Protein AF-A0A6P0M903-F1 (afdb_monomer_lite)

Sequence (248 aa):
FANTLTTQIIELDLADRLTKQTVDQANLFYLTYNDGLAANIHNVYPCFGNGVVTSMKVLWDTLAGWSFSGPMMFNSLYLDPAARGRIRQGSGLFFLLAQRMQQLFVDWSAQSLRRVYFEYLDYLNFPFFKQVRLRNLKNKTEQELIDDHLASLELLEELAQAIFLLAVADTMPEQLAQFSSTEWLNAYGISLNATKWEQDGLFQPKSPPRDLRRVMEPMGQVFQVPEPIFNLGKNPPLKNETAAQTYV

Secondary structure (DSSP, 8-state):
-HHHHHHHHHHHHHTT---HHHHHHHHHHHHHHHHHHHHHHHTTGGGGG-HHHHHHHHHHHHHHIIIIIHHHHHTT-TT-HHHHHHHHTTTTHHHHHHHHHHHHHHHHHHH--S--B-S---GGGSHHHHHHHHHHSS---HHHHHHHHHHHHHHHHHHHHHHHHHHHHHH-GGGGGG--TTPPP-GGG--S-GGGTTTTTTTS-SS----THHHHHHHHTT-B-SS-SS-TT-PPP-----------

pLDDT: mean 87.15, std 15.19, range [32.34, 98.0]

Structure (mmCIF, N/CA/C/O backbone):
data_AF-A0A6P0M903-F1
#
_entry.id   AF-A0A6P0M903-F1
#
loop_
_atom_site.group_PDB
_atom_site.id
_atom_site.type_symbol
_atom_site.label_atom_id
_atom_site.label_alt_id
_atom_site.label_comp_id
_atom_site.label_asym_id
_atom_site.label_entity_id
_atom_site.label_seq_id
_atom_site.pdbx_PDB_ins_code
_atom_site.Cartn_x
_atom_site.Cartn_y
_atom_site.Cartn_z
_atom_site.occupancy
_atom_site.B_iso_or_equiv
_atom_site.auth_seq_id
_atom_site.auth_comp_id
_atom_site.auth_asym_id
_atom_site.auth_atom_id
_atom_site.pdbx_PDB_model_num
ATOM 1 N N . PHE A 1 1 ? -6.989 -6.581 16.201 1.00 73.75 1 PHE A N 1
ATOM 2 C CA . PHE A 1 1 ? -8.441 -6.314 16.094 1.00 73.75 1 PHE A CA 1
ATOM 3 C C . PHE A 1 1 ? -9.251 -7.196 17.029 1.00 73.75 1 PHE A C 1
ATOM 5 O O . PHE A 1 1 ? -9.806 -6.648 17.967 1.00 73.75 1 PHE A O 1
ATOM 12 N N . ALA A 1 2 ? -9.279 -8.523 16.825 1.00 84.06 2 ALA A N 1
ATOM 13 C CA . ALA A 1 2 ? -10.087 -9.451 17.628 1.00 84.06 2 ALA A CA 1
ATOM 14 C C . ALA A 1 2 ? -9.878 -9.267 19.139 1.00 84.06 2 ALA A C 1
ATOM 16 O O . ALA A 1 2 ? -10.815 -8.917 19.840 1.00 84.06 2 ALA A O 1
ATOM 17 N N . ASN A 1 3 ? -8.630 -9.382 19.608 1.00 86.94 3 ASN A N 1
ATOM 18 C CA . ASN A 1 3 ? -8.317 -9.282 21.036 1.00 86.94 3 ASN A CA 1
ATOM 19 C C . ASN A 1 3 ? -8.784 -7.954 21.645 1.00 86.94 3 ASN A C 1
ATOM 21 O O . ASN A 1 3 ? -9.444 -7.973 22.671 1.00 86.94 3 ASN A O 1
ATOM 25 N N . THR A 1 4 ? -8.508 -6.821 20.990 1.00 84.06 4 THR A N 1
ATOM 26 C CA . THR A 1 4 ? -8.931 -5.489 21.459 1.00 84.06 4 THR A CA 1
ATOM 27 C C . THR A 1 4 ? -10.451 -5.352 21.534 1.00 84.06 4 THR A C 1
ATOM 29 O O . THR A 1 4 ? -10.964 -4.810 22.505 1.00 84.06 4 THR A O 1
ATOM 32 N N . LEU A 1 5 ? -11.182 -5.838 20.525 1.00 86.31 5 LEU A N 1
ATOM 33 C CA . LEU A 1 5 ? -12.647 -5.819 20.542 1.00 86.31 5 LEU A CA 1
ATOM 34 C C . LEU A 1 5 ? -13.187 -6.685 21.682 1.00 8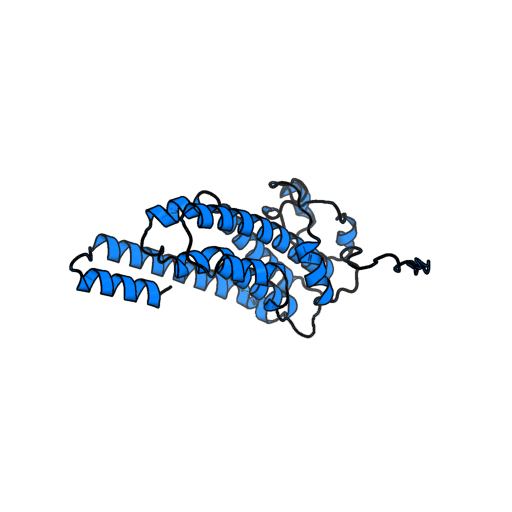6.31 5 LEU A C 1
ATOM 36 O O . LEU A 1 5 ? -14.042 -6.236 22.437 1.00 86.31 5 LEU A O 1
ATOM 40 N N . THR A 1 6 ? -12.658 -7.901 21.832 1.00 89.25 6 THR A N 1
ATOM 41 C CA . THR A 1 6 ? -13.070 -8.835 22.882 1.00 89.25 6 THR A CA 1
ATOM 42 C C . THR A 1 6 ? -12.814 -8.264 24.273 1.00 89.25 6 THR A C 1
ATOM 44 O O . THR A 1 6 ? -13.715 -8.294 25.105 1.00 89.25 6 THR A O 1
ATOM 47 N N . THR A 1 7 ? -11.626 -7.707 24.534 1.00 90.69 7 THR A N 1
ATOM 48 C CA . THR A 1 7 ? -11.310 -7.129 25.848 1.00 90.69 7 THR A CA 1
ATOM 49 C C . THR A 1 7 ? -12.213 -5.945 26.169 1.00 90.69 7 THR A C 1
ATOM 51 O O . THR A 1 7 ? -12.740 -5.887 27.271 1.00 90.69 7 THR A O 1
ATOM 54 N N . GLN A 1 8 ? -12.478 -5.057 25.205 1.00 88.38 8 GLN A N 1
ATOM 55 C CA . GLN A 1 8 ? -13.374 -3.919 25.434 1.00 88.38 8 GLN A CA 1
ATOM 56 C C . GLN A 1 8 ? -14.838 -4.346 25.655 1.00 88.38 8 GLN A C 1
ATOM 58 O O . GLN A 1 8 ? -15.546 -3.726 26.444 1.00 88.38 8 GLN A O 1
ATOM 63 N N . ILE A 1 9 ? -15.308 -5.413 24.997 1.00 91.81 9 ILE A N 1
ATOM 64 C CA . ILE A 1 9 ? -16.644 -5.978 25.263 1.00 91.81 9 ILE A CA 1
ATOM 65 C C . ILE A 1 9 ? -16.718 -6.537 26.688 1.00 91.81 9 ILE A C 1
ATOM 67 O O . ILE A 1 9 ? -17.691 -6.264 27.385 1.00 91.81 9 ILE A O 1
ATOM 71 N N . ILE A 1 10 ? -15.691 -7.270 27.130 1.00 93.81 10 ILE A N 1
ATOM 72 C CA . ILE A 1 10 ? -15.607 -7.794 28.502 1.00 93.81 10 ILE A CA 1
ATOM 73 C C . ILE A 1 10 ? -15.595 -6.645 29.520 1.00 93.81 10 ILE A C 1
ATOM 75 O O . ILE A 1 10 ? -16.303 -6.706 30.517 1.00 93.81 10 ILE A O 1
ATOM 79 N N . GLU A 1 11 ? -14.837 -5.576 29.268 1.00 93.25 11 GLU A N 1
ATOM 80 C CA . GLU A 1 11 ? -14.800 -4.393 30.141 1.00 93.25 11 GLU A CA 1
ATOM 81 C C . GLU A 1 11 ? -16.172 -3.718 30.272 1.00 93.25 11 GLU A C 1
ATOM 83 O O . GLU A 1 11 ? -16.554 -3.305 31.366 1.00 93.25 11 GLU A O 1
ATOM 88 N N . LEU A 1 12 ? -16.928 -3.616 29.174 1.00 93.44 12 LEU A N 1
ATOM 89 C CA . LEU A 1 12 ? -18.287 -3.074 29.201 1.00 93.44 12 LEU A CA 1
ATOM 90 C C . LEU A 1 12 ? -19.256 -3.978 29.965 1.00 93.44 12 LEU A C 1
ATOM 92 O O . LEU A 1 12 ? -20.129 -3.458 30.654 1.00 93.44 12 LEU A O 1
ATOM 96 N N . ASP A 1 13 ? -19.112 -5.297 29.838 1.00 96.69 13 ASP A N 1
ATOM 97 C CA . ASP A 1 13 ? -19.938 -6.278 30.548 1.00 96.69 13 ASP A CA 1
ATOM 98 C C . ASP A 1 13 ? -19.698 -6.207 32.058 1.00 96.69 13 ASP A C 1
ATOM 100 O O . ASP A 1 13 ? -20.630 -6.008 32.827 1.00 96.69 13 ASP A O 1
ATOM 104 N N . LEU A 1 14 ? -18.427 -6.224 32.476 1.00 97.69 14 LEU A N 1
ATOM 105 C CA . LEU A 1 14 ? -18.026 -6.095 33.882 1.00 97.69 14 LEU A CA 1
ATOM 106 C C . LEU A 1 14 ? -18.451 -4.765 34.521 1.00 97.69 14 LEU A C 1
ATOM 108 O O . LEU A 1 14 ? -18.528 -4.670 35.743 1.00 97.69 14 LEU A O 1
ATOM 112 N N . ALA A 1 15 ? -18.685 -3.734 33.708 1.00 97.19 15 ALA A N 1
ATOM 113 C CA . ALA A 1 15 ? -19.160 -2.429 34.150 1.00 97.19 15 ALA A CA 1
ATOM 114 C C . ALA A 1 15 ? -20.689 -2.263 34.041 1.00 97.19 15 ALA A C 1
ATOM 116 O O . ALA A 1 15 ? -21.164 -1.139 34.204 1.00 97.19 15 ALA A O 1
ATOM 117 N N . ASP A 1 16 ? -21.441 -3.320 33.707 1.00 96.38 16 ASP A N 1
ATOM 118 C CA . ASP A 1 16 ? -22.892 -3.295 33.456 1.00 96.38 16 ASP A CA 1
ATOM 119 C C . ASP A 1 16 ? -23.314 -2.269 32.378 1.00 96.38 16 ASP A C 1
ATOM 121 O O . ASP A 1 16 ? -24.398 -1.681 32.408 1.00 96.38 16 ASP A O 1
ATOM 125 N N . ARG A 1 17 ? -22.435 -2.019 31.400 1.00 95.44 17 ARG A N 1
ATOM 126 C CA . ARG A 1 17 ? -22.618 -1.045 30.305 1.00 95.44 17 ARG A CA 1
ATOM 127 C C . ARG A 1 17 ? -22.738 -1.689 28.927 1.00 95.44 17 ARG A C 1
ATOM 129 O O . ARG A 1 17 ? -22.923 -0.972 27.939 1.00 95.44 17 ARG A O 1
ATOM 136 N N . LEU A 1 18 ? -22.604 -3.010 28.827 1.00 95.56 18 LEU A N 1
ATOM 137 C CA . LEU A 1 18 ? -22.711 -3.716 27.557 1.00 95.56 18 LEU A CA 1
ATOM 138 C C . LEU A 1 18 ? -24.157 -3.710 27.053 1.00 95.56 18 LEU A C 1
ATOM 140 O O . LEU A 1 18 ? -25.096 -4.045 27.770 1.00 95.56 18 LEU A O 1
ATOM 144 N N . THR A 1 19 ? -24.338 -3.360 25.781 1.00 94.81 19 THR A N 1
ATOM 145 C CA . THR A 1 19 ? -25.653 -3.373 25.132 1.00 94.81 19 THR A CA 1
ATOM 146 C C . THR A 1 19 ? -25.655 -4.319 23.939 1.00 94.81 19 THR A C 1
ATOM 148 O O . THR A 1 19 ? -24.628 -4.513 23.282 1.00 94.81 19 THR A O 1
ATOM 151 N N . LYS A 1 20 ? -26.834 -4.852 23.589 1.00 95.19 20 LYS A N 1
ATOM 152 C CA . LYS A 1 20 ? -27.002 -5.656 22.369 1.00 95.19 20 LYS A CA 1
ATOM 153 C C . LYS A 1 20 ? -26.545 -4.893 21.120 1.00 95.19 20 LYS A C 1
ATOM 155 O O . LYS A 1 20 ? -25.884 -5.467 20.264 1.00 95.19 20 LYS A O 1
ATOM 160 N N . GLN A 1 21 ? -26.844 -3.595 21.042 1.00 92.12 21 GLN A N 1
ATOM 161 C CA . GLN A 1 21 ? -26.428 -2.750 19.922 1.00 92.12 21 GLN A CA 1
ATOM 162 C C . GLN A 1 21 ? -24.899 -2.696 19.785 1.00 92.12 21 GLN A C 1
ATOM 164 O O . GLN A 1 21 ? -24.387 -2.814 18.674 1.00 92.12 21 GLN A O 1
ATOM 169 N N . THR A 1 22 ? -24.171 -2.558 20.898 1.00 89.81 22 THR A N 1
ATOM 170 C CA . THR A 1 22 ? -22.701 -2.578 20.904 1.00 89.81 22 THR A CA 1
ATOM 171 C C . THR A 1 22 ? -22.164 -3.909 20.376 1.00 89.81 22 THR A C 1
ATOM 173 O O . THR A 1 22 ? -21.264 -3.912 19.536 1.00 89.81 22 THR A O 1
ATOM 176 N N . VAL A 1 23 ? -22.741 -5.034 20.815 1.00 92.19 23 VAL A N 1
ATOM 177 C CA . VAL A 1 23 ? -22.354 -6.378 20.353 1.00 92.19 23 VAL A CA 1
ATOM 178 C C . VAL A 1 23 ? -22.630 -6.552 18.859 1.00 92.19 23 VAL A C 1
ATOM 180 O O . VAL A 1 23 ? -21.741 -6.974 18.121 1.00 92.19 23 VAL A O 1
ATOM 183 N N . ASP A 1 24 ? -23.823 -6.178 18.391 1.00 92.38 24 ASP A N 1
ATOM 184 C CA . ASP A 1 24 ? -24.207 -6.291 16.981 1.00 92.38 24 ASP A CA 1
ATOM 185 C C . ASP A 1 24 ? -23.266 -5.464 16.080 1.00 92.38 24 ASP A C 1
ATOM 187 O O . ASP A 1 24 ? -22.814 -5.937 15.035 1.00 92.38 24 ASP A O 1
ATOM 191 N N . GLN A 1 25 ? -22.915 -4.242 16.501 1.00 87.69 25 GLN A N 1
ATOM 192 C CA . GLN A 1 25 ? -21.980 -3.373 15.779 1.00 87.69 25 GLN A CA 1
ATOM 193 C C . GLN A 1 25 ? -20.553 -3.927 15.763 1.00 87.69 25 GLN A C 1
ATOM 195 O O . GLN A 1 25 ? -19.889 -3.876 14.724 1.00 87.69 25 GLN A O 1
ATOM 200 N N . ALA A 1 26 ? -20.075 -4.453 16.893 1.00 87.88 26 ALA A N 1
ATOM 201 C CA . ALA A 1 26 ? -18.758 -5.072 16.978 1.00 87.88 26 ALA A CA 1
ATOM 202 C C . ALA A 1 26 ? -18.673 -6.320 16.087 1.00 87.88 26 ALA A C 1
ATOM 204 O O . ALA A 1 26 ? -17.692 -6.481 15.360 1.00 87.88 26 ALA A O 1
ATOM 205 N N . ASN A 1 27 ? -19.719 -7.153 16.082 1.00 91.56 27 ASN A N 1
ATOM 206 C CA . ASN A 1 27 ? -19.806 -8.343 15.242 1.00 91.56 27 ASN A CA 1
ATOM 207 C C . ASN A 1 27 ? -19.804 -7.983 13.749 1.00 91.56 27 ASN A C 1
ATOM 209 O O . ASN A 1 27 ? -18.992 -8.508 12.990 1.00 91.56 27 ASN A O 1
ATOM 213 N N . LEU A 1 28 ? -20.650 -7.032 13.333 1.00 90.00 28 LEU A N 1
ATOM 214 C CA . LEU A 1 28 ? -20.682 -6.555 11.947 1.00 90.00 28 LEU A CA 1
ATOM 215 C C . LEU A 1 28 ? -19.319 -6.010 11.510 1.00 90.00 28 LEU A C 1
ATOM 217 O O . LEU A 1 28 ? -18.839 -6.338 10.424 1.00 90.00 28 LEU A O 1
ATOM 221 N N . PHE A 1 29 ? -18.687 -5.191 12.354 1.00 86.12 29 PHE A N 1
ATOM 222 C CA . PHE A 1 29 ? -17.362 -4.653 12.070 1.00 86.12 29 PHE A CA 1
ATOM 223 C C . PHE A 1 29 ? -16.319 -5.763 11.920 1.00 86.12 29 PHE A C 1
ATOM 225 O O . PHE A 1 29 ? -15.565 -5.753 10.949 1.00 86.12 29 PHE A O 1
ATOM 232 N N . TYR A 1 30 ? -16.288 -6.716 12.853 1.00 88.44 30 TYR A N 1
ATOM 233 C CA . TYR A 1 30 ? -15.327 -7.812 12.840 1.00 88.44 30 TYR A CA 1
ATOM 234 C C . TYR A 1 30 ? -15.469 -8.682 11.590 1.00 88.44 30 TYR A C 1
ATOM 236 O O . TYR A 1 30 ? -14.475 -8.902 10.902 1.00 88.44 30 TYR A O 1
ATOM 244 N N . LEU A 1 31 ? -16.690 -9.114 11.260 1.00 91.94 31 LEU A N 1
ATOM 245 C CA . LEU A 1 31 ? -16.956 -9.943 10.082 1.00 91.94 31 LEU A CA 1
ATOM 246 C C . LEU A 1 31 ? -16.613 -9.200 8.787 1.00 91.94 31 LEU A C 1
ATOM 248 O O . LEU A 1 31 ? -15.857 -9.714 7.972 1.00 91.94 31 LEU A O 1
ATOM 252 N N . THR A 1 32 ? -17.060 -7.948 8.648 1.00 89.06 32 THR A N 1
ATOM 253 C CA . THR A 1 32 ? -16.755 -7.126 7.461 1.00 89.06 32 THR A CA 1
ATOM 254 C C . THR A 1 32 ? -15.248 -6.945 7.278 1.00 89.06 32 THR A C 1
ATOM 256 O O . THR A 1 32 ? -14.730 -7.039 6.165 1.00 89.06 32 THR A O 1
ATOM 259 N N . TYR A 1 33 ? -14.526 -6.679 8.370 1.00 85.44 33 TYR A N 1
ATOM 260 C CA . TYR A 1 33 ? -13.078 -6.506 8.324 1.00 85.44 33 TYR A CA 1
ATOM 261 C C . TYR A 1 33 ? -12.362 -7.821 7.998 1.00 85.44 33 TYR A C 1
ATOM 263 O O . TYR A 1 33 ? -11.437 -7.826 7.189 1.00 85.44 33 TYR A O 1
ATOM 271 N N . ASN A 1 34 ? -12.795 -8.930 8.604 1.00 90.12 34 ASN A N 1
ATOM 272 C CA . ASN A 1 34 ? -12.258 -10.261 8.347 1.00 90.12 34 ASN A CA 1
ATOM 273 C C . ASN A 1 34 ? -12.434 -10.664 6.879 1.00 90.12 34 ASN A C 1
ATOM 275 O O . ASN A 1 34 ? -11.462 -11.063 6.245 1.00 90.12 34 ASN A O 1
ATOM 279 N N . ASP A 1 35 ? -13.635 -10.503 6.329 1.00 91.81 35 ASP A N 1
ATOM 280 C CA . ASP A 1 35 ? -13.937 -10.870 4.945 1.00 91.81 35 ASP A CA 1
ATOM 281 C C . ASP A 1 35 ? -13.135 -10.011 3.962 1.00 91.81 35 ASP A C 1
ATOM 283 O O . ASP A 1 35 ? -12.547 -10.528 3.010 1.00 91.81 35 ASP A O 1
ATOM 287 N N . GLY A 1 36 ? -13.029 -8.705 4.234 1.00 87.38 36 GLY A N 1
ATOM 288 C CA . GLY A 1 36 ? -12.191 -7.797 3.455 1.00 87.38 36 GLY A CA 1
ATOM 289 C C . GLY A 1 36 ? -10.710 -8.180 3.498 1.00 87.38 36 GLY A C 1
ATOM 290 O O . GLY A 1 36 ? -10.050 -8.203 2.459 1.00 87.38 36 GLY A O 1
ATOM 291 N N . LEU A 1 37 ? -10.183 -8.523 4.677 1.00 85.88 37 LEU A N 1
ATOM 292 C CA . LEU A 1 37 ? -8.795 -8.956 4.838 1.00 85.88 37 LEU A CA 1
ATOM 293 C C . LEU A 1 37 ? -8.535 -10.304 4.149 1.00 85.88 37 LEU A C 1
ATOM 295 O O . LEU A 1 37 ? -7.522 -10.449 3.469 1.00 85.88 37 LEU A O 1
ATOM 299 N N . ALA A 1 38 ? -9.447 -11.266 4.284 1.00 91.19 38 ALA A N 1
ATOM 300 C CA . ALA A 1 38 ? -9.349 -12.567 3.633 1.00 91.19 38 ALA A CA 1
ATOM 301 C C . ALA A 1 38 ? -9.344 -12.423 2.107 1.00 91.19 38 ALA A C 1
ATOM 303 O O . ALA A 1 38 ? -8.450 -12.948 1.446 1.00 91.19 38 ALA A O 1
ATOM 304 N N . ALA A 1 39 ? -10.271 -11.639 1.547 1.00 88.56 39 ALA A N 1
ATOM 305 C CA . ALA A 1 39 ? -10.289 -11.333 0.119 1.00 88.56 39 ALA A CA 1
ATOM 306 C C . ALA A 1 39 ? -8.987 -10.646 -0.327 1.00 88.56 39 ALA A C 1
ATOM 308 O O . ALA A 1 39 ? -8.395 -11.035 -1.332 1.00 88.56 39 ALA A O 1
ATOM 309 N N . ASN A 1 40 ? -8.497 -9.675 0.452 1.00 86.81 40 ASN A N 1
ATOM 310 C CA . ASN A 1 40 ? -7.242 -8.978 0.174 1.00 86.81 40 ASN A CA 1
ATOM 311 C C . ASN A 1 40 ? -6.031 -9.920 0.135 1.00 86.81 40 ASN A C 1
ATOM 313 O O . ASN A 1 40 ? -5.133 -9.723 -0.676 1.00 86.81 40 ASN A O 1
ATOM 317 N N . ILE A 1 41 ? -5.991 -10.926 1.010 1.00 87.38 41 ILE A N 1
ATOM 318 C CA . ILE A 1 41 ? -4.921 -11.928 1.059 1.00 87.38 41 ILE A CA 1
ATOM 319 C C . ILE A 1 41 ? -5.054 -12.918 -0.104 1.00 87.38 41 ILE A C 1
ATOM 321 O O . ILE A 1 41 ? -4.075 -13.167 -0.804 1.00 87.38 41 ILE A O 1
ATOM 325 N N . HIS A 1 42 ? -6.250 -13.460 -0.339 1.00 91.00 42 HIS A N 1
ATOM 326 C CA . HIS A 1 42 ? -6.477 -14.468 -1.376 1.00 91.00 42 HIS A CA 1
ATOM 327 C C . HIS A 1 42 ? -6.240 -13.924 -2.788 1.00 91.00 42 HIS A C 1
ATOM 329 O O . HIS A 1 42 ? -5.639 -14.610 -3.614 1.00 91.00 42 HIS A O 1
ATOM 335 N N . ASN A 1 43 ? -6.647 -12.679 -3.058 1.00 88.19 43 ASN A N 1
ATOM 336 C CA . ASN A 1 43 ? -6.518 -12.069 -4.384 1.00 88.19 43 ASN A CA 1
ATOM 337 C C . ASN A 1 43 ? -5.064 -11.923 -4.852 1.00 88.19 43 ASN A C 1
ATOM 339 O O . ASN A 1 43 ? -4.820 -11.795 -6.047 1.00 88.19 43 ASN A O 1
ATOM 343 N N . VAL A 1 44 ? -4.096 -11.968 -3.934 1.00 87.50 44 VAL A N 1
ATOM 344 C CA . VAL A 1 44 ? -2.673 -11.778 -4.249 1.00 87.50 44 VAL A CA 1
ATOM 345 C C . VAL A 1 44 ? -1.818 -13.016 -4.055 1.00 87.50 44 VAL A C 1
ATOM 347 O O . VAL A 1 44 ? -0.599 -12.933 -4.163 1.00 87.50 44 VAL A O 1
ATOM 350 N N . TYR A 1 45 ? -2.423 -14.178 -3.813 1.00 91.19 45 TYR A N 1
ATOM 351 C CA . TYR A 1 45 ? -1.691 -15.443 -3.884 1.00 91.19 45 TYR A CA 1
ATOM 352 C C . TYR A 1 45 ? -0.907 -15.623 -5.194 1.00 91.19 45 TYR A C 1
ATOM 354 O O . TYR A 1 45 ? 0.221 -16.114 -5.116 1.00 91.19 45 TYR A O 1
ATOM 362 N N . PRO A 1 46 ? -1.388 -15.153 -6.368 1.00 91.56 46 PRO A N 1
ATOM 363 C CA . PRO A 1 46 ? -0.580 -15.167 -7.588 1.00 91.56 46 PRO A CA 1
ATOM 364 C C . PRO A 1 46 ? 0.752 -14.407 -7.475 1.00 91.56 46 PRO A C 1
ATOM 366 O O . PRO A 1 46 ? 1.705 -14.750 -8.172 1.00 91.56 46 PRO A O 1
ATOM 369 N N . CYS A 1 47 ? 0.851 -13.412 -6.585 1.00 93.88 47 CYS A N 1
ATOM 370 C CA . CYS A 1 47 ? 2.058 -12.611 -6.395 1.00 93.88 47 CYS A CA 1
ATOM 371 C C . CYS A 1 47 ? 3.193 -13.382 -5.712 1.00 93.88 47 CYS A C 1
ATOM 373 O O . CYS A 1 47 ? 4.355 -13.047 -5.926 1.00 93.88 47 CYS A O 1
ATOM 375 N N . PHE A 1 48 ? 2.891 -14.427 -4.928 1.00 91.38 48 PHE A N 1
ATOM 376 C CA . PHE A 1 48 ? 3.877 -15.118 -4.078 1.00 91.38 48 PHE A CA 1
ATOM 377 C C . PHE A 1 48 ? 4.988 -15.834 -4.862 1.00 91.38 48 PHE A C 1
ATOM 379 O O . PHE A 1 48 ? 6.055 -16.099 -4.314 1.00 91.38 48 PHE A O 1
ATOM 386 N N . GLY A 1 49 ? 4.787 -16.089 -6.160 1.00 92.50 49 GLY A N 1
ATOM 387 C CA . GLY A 1 49 ? 5.829 -16.598 -7.062 1.00 92.50 49 GLY A CA 1
ATOM 388 C C . GLY A 1 49 ? 6.833 -15.538 -7.548 1.00 92.50 49 GLY A C 1
ATOM 389 O O . GLY A 1 49 ? 7.781 -15.864 -8.276 1.00 92.50 49 GLY A O 1
ATOM 390 N N . ASN A 1 50 ? 6.634 -14.270 -7.185 1.00 96.31 50 ASN A N 1
ATOM 391 C CA . ASN A 1 50 ? 7.482 -13.144 -7.550 1.00 96.31 50 ASN A CA 1
ATOM 392 C C . ASN A 1 50 ? 7.926 -12.381 -6.290 1.00 96.31 50 ASN A C 1
ATOM 394 O O . ASN A 1 50 ? 7.135 -11.688 -5.646 1.00 96.31 50 ASN A O 1
ATOM 398 N N . GLY A 1 51 ? 9.212 -12.510 -5.946 1.00 95.06 51 GLY A N 1
ATOM 399 C CA . GLY A 1 51 ? 9.784 -11.931 -4.730 1.00 95.06 51 GLY A CA 1
ATOM 400 C C . GLY A 1 51 ? 9.688 -10.406 -4.676 1.00 95.06 51 GLY A C 1
ATOM 401 O O . GLY A 1 51 ? 9.362 -9.863 -3.626 1.00 95.06 51 GLY A O 1
ATOM 402 N N . VAL A 1 52 ? 9.900 -9.710 -5.800 1.00 96.25 52 VAL A N 1
ATOM 403 C CA . VAL A 1 52 ? 9.793 -8.240 -5.866 1.00 96.25 52 VAL A CA 1
ATOM 404 C C . VAL A 1 52 ? 8.366 -7.792 -5.611 1.00 96.25 52 VAL A C 1
ATOM 406 O O . VAL A 1 52 ? 8.136 -6.967 -4.729 1.00 96.25 52 VAL A O 1
ATOM 409 N N . VAL A 1 53 ? 7.406 -8.369 -6.334 1.00 97.31 53 VAL A N 1
ATOM 410 C CA . VAL A 1 53 ? 5.991 -7.996 -6.208 1.00 97.31 53 VAL A CA 1
ATOM 411 C C . VAL A 1 53 ? 5.477 -8.308 -4.805 1.00 97.31 53 VAL A C 1
ATOM 413 O O . VAL A 1 53 ? 4.819 -7.473 -4.185 1.00 97.31 53 VAL A O 1
ATOM 416 N N . THR A 1 54 ? 5.823 -9.479 -4.265 1.00 95.75 54 THR A N 1
ATOM 417 C CA . THR A 1 54 ? 5.450 -9.870 -2.899 1.00 95.75 54 THR A CA 1
ATOM 418 C C . THR A 1 54 ? 6.022 -8.903 -1.870 1.00 95.75 54 THR A C 1
ATOM 420 O O . THR A 1 54 ? 5.283 -8.409 -1.021 1.00 95.75 54 THR A O 1
ATOM 423 N N . SER A 1 55 ? 7.311 -8.576 -1.960 1.00 95.25 55 SER A N 1
ATOM 424 C CA . SER A 1 55 ? 7.951 -7.639 -1.036 1.00 95.25 55 SER A CA 1
ATOM 425 C C . SER A 1 55 ? 7.392 -6.222 -1.151 1.00 95.25 55 SER A C 1
ATOM 427 O O . SER A 1 55 ? 7.174 -5.571 -0.130 1.00 95.25 55 SER A O 1
ATOM 429 N N . MET A 1 56 ? 7.088 -5.753 -2.364 1.00 96.00 56 MET A N 1
ATOM 430 C CA . MET A 1 56 ? 6.418 -4.466 -2.585 1.00 96.00 56 MET A CA 1
ATOM 431 C C . MET A 1 56 ? 5.023 -4.429 -1.976 1.00 96.00 56 MET A C 1
ATOM 433 O O . MET A 1 56 ? 4.638 -3.438 -1.356 1.00 96.00 56 MET A O 1
ATOM 437 N N . LYS A 1 57 ? 4.273 -5.524 -2.091 1.00 95.38 57 LYS A N 1
ATOM 438 C CA . LYS A 1 57 ? 2.970 -5.631 -1.449 1.00 95.38 57 LYS A CA 1
ATOM 439 C C . LYS A 1 57 ? 3.081 -5.619 0.074 1.00 95.38 57 LYS A C 1
ATOM 4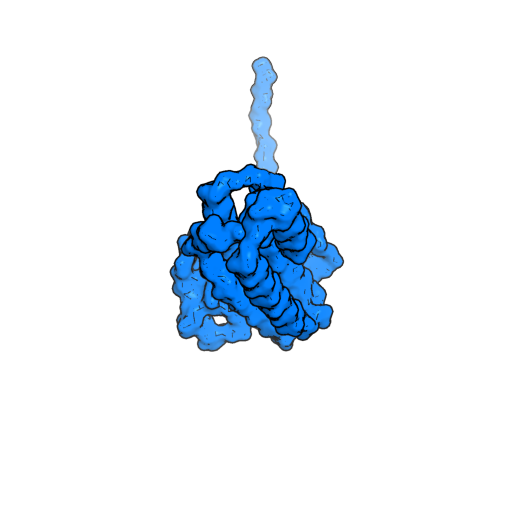41 O O . LYS A 1 57 ? 2.326 -4.907 0.729 1.00 95.38 57 LYS A O 1
ATOM 446 N N . VAL A 1 58 ? 4.028 -6.368 0.641 1.00 94.00 58 VAL A N 1
ATOM 447 C CA . VAL A 1 58 ? 4.287 -6.361 2.090 1.00 94.00 58 VAL A CA 1
ATOM 448 C C . VAL A 1 58 ? 4.646 -4.953 2.560 1.00 94.00 58 VAL A C 1
ATOM 450 O O . VAL A 1 58 ? 4.113 -4.501 3.573 1.00 94.00 58 VAL A O 1
ATOM 453 N N . LEU A 1 59 ? 5.489 -4.237 1.812 1.00 95.44 59 LEU A N 1
ATOM 454 C CA . LEU A 1 59 ? 5.830 -2.845 2.086 1.00 95.44 59 LEU A CA 1
ATOM 455 C C . LEU A 1 59 ? 4.578 -1.955 2.121 1.00 95.44 59 LEU A C 1
ATOM 457 O O . LEU A 1 59 ? 4.352 -1.248 3.105 1.00 95.44 59 LEU A O 1
ATOM 461 N N . TRP A 1 60 ? 3.758 -2.022 1.069 1.00 96.62 60 TRP A N 1
ATOM 462 C CA . TRP A 1 60 ? 2.512 -1.269 0.935 1.00 96.62 60 TRP A CA 1
ATOM 463 C C . TRP A 1 60 ? 1.538 -1.542 2.088 1.00 96.62 60 TRP A C 1
ATOM 465 O O . TRP A 1 60 ? 1.122 -0.615 2.786 1.00 96.62 60 TRP A O 1
ATOM 475 N N . ASP A 1 61 ? 1.210 -2.814 2.325 1.00 94.88 61 ASP A N 1
ATOM 476 C CA . ASP A 1 61 ? 0.241 -3.219 3.346 1.00 94.88 61 ASP A CA 1
ATOM 477 C C . ASP A 1 61 ? 0.725 -2.862 4.750 1.00 94.88 61 ASP A C 1
ATOM 479 O O . ASP A 1 61 ? -0.061 -2.431 5.596 1.00 94.88 61 ASP A O 1
ATOM 483 N N . THR A 1 62 ? 2.026 -3.010 5.009 1.00 95.06 62 THR A N 1
ATOM 484 C CA . THR A 1 62 ? 2.598 -2.685 6.316 1.00 95.06 62 THR A CA 1
ATOM 485 C C . THR A 1 62 ? 2.559 -1.174 6.550 1.00 95.06 62 THR A C 1
ATOM 487 O O . THR A 1 62 ? 2.210 -0.745 7.653 1.00 95.06 62 THR A O 1
ATOM 490 N N . LEU A 1 63 ? 2.846 -0.351 5.530 1.00 95.94 63 LEU A N 1
ATOM 491 C CA . LEU A 1 63 ? 2.745 1.106 5.651 1.00 95.94 63 LEU A CA 1
ATOM 492 C C . LEU A 1 63 ? 1.293 1.524 5.892 1.00 95.94 63 LEU A C 1
ATOM 494 O O . LEU A 1 63 ? 1.021 2.249 6.844 1.00 95.94 63 LEU A O 1
ATOM 498 N N . ALA A 1 64 ? 0.351 0.998 5.103 1.00 94.88 64 ALA A N 1
ATOM 499 C CA . ALA A 1 64 ? -1.079 1.240 5.281 1.00 94.88 64 ALA A CA 1
ATOM 500 C C . ALA A 1 64 ? -1.582 0.801 6.670 1.00 94.88 64 ALA A C 1
ATOM 502 O O . ALA A 1 64 ? -2.373 1.500 7.312 1.00 94.88 64 ALA A O 1
ATOM 503 N N . GLY A 1 65 ? -1.088 -0.333 7.172 1.00 92.62 65 GLY A N 1
ATOM 504 C CA . GLY A 1 65 ? -1.367 -0.829 8.515 1.00 92.62 65 GLY A CA 1
ATOM 505 C C . GLY A 1 65 ? -0.928 0.159 9.593 1.00 92.62 65 GLY A C 1
ATOM 506 O O . GLY A 1 65 ? -1.737 0.516 10.453 1.00 92.62 65 GLY A O 1
ATOM 507 N N . TRP A 1 66 ? 0.311 0.657 9.516 1.00 94.62 66 TRP A N 1
ATOM 508 C CA . TRP A 1 66 ? 0.809 1.698 10.420 1.00 94.62 66 TRP A CA 1
ATOM 509 C C . TRP A 1 66 ? 0.090 3.031 10.252 1.00 94.62 66 TRP A C 1
ATOM 511 O O . TRP A 1 66 ? -0.048 3.752 11.234 1.00 94.62 66 TRP A O 1
ATOM 521 N N . SER A 1 67 ? -0.370 3.358 9.048 1.00 94.00 67 SER A N 1
ATOM 522 C CA . SER A 1 67 ? -1.033 4.619 8.727 1.00 94.00 67 SER A CA 1
ATOM 523 C C . SER A 1 67 ? -2.462 4.719 9.243 1.00 94.00 67 SER A C 1
ATOM 525 O O . SER A 1 67 ? -2.828 5.784 9.726 1.00 94.00 67 SER A O 1
ATOM 527 N N . PHE A 1 68 ? -3.248 3.641 9.164 1.00 90.31 68 PHE A N 1
ATOM 528 C CA . PHE A 1 68 ? -4.686 3.703 9.455 1.00 90.31 68 PHE A CA 1
ATOM 529 C C . PHE A 1 68 ? -5.119 2.785 10.595 1.00 90.31 68 PHE A C 1
ATOM 531 O O . PHE A 1 68 ? -5.760 3.216 11.551 1.00 90.31 68 PHE A O 1
ATOM 538 N N . SER A 1 69 ? -4.768 1.500 10.527 1.00 86.31 69 SER A N 1
ATOM 539 C CA . SER A 1 69 ? -5.262 0.520 11.505 1.00 86.31 69 SER A CA 1
ATOM 540 C C . SER A 1 69 ? -4.532 0.605 12.849 1.00 86.31 69 SER A C 1
ATOM 542 O O . SER A 1 69 ? -5.150 0.494 13.908 1.00 86.31 69 SER A O 1
ATOM 544 N N . GLY A 1 70 ? -3.220 0.837 12.831 1.00 88.62 70 GLY A N 1
ATOM 545 C CA . GLY A 1 70 ? -2.406 1.016 14.034 1.00 88.62 70 GLY A CA 1
ATOM 546 C C . GLY A 1 70 ? -2.940 2.125 14.950 1.00 88.62 70 GLY A C 1
ATOM 547 O O . GLY A 1 70 ? -3.305 1.821 16.085 1.00 88.62 70 GLY A O 1
ATOM 548 N N . PRO A 1 71 ? -3.070 3.379 14.474 1.00 89.50 71 PRO A N 1
ATOM 549 C CA . PRO A 1 71 ? -3.566 4.489 15.285 1.00 89.50 71 PRO A CA 1
ATOM 550 C C . PRO A 1 71 ? -4.942 4.224 15.896 1.00 89.50 71 PRO A C 1
ATOM 552 O O . PRO A 1 71 ? -5.129 4.467 17.086 1.00 89.50 71 PRO A O 1
ATOM 555 N N . MET A 1 72 ? -5.884 3.667 15.122 1.00 85.88 72 MET A N 1
ATOM 556 C CA . MET A 1 72 ? -7.212 3.306 15.635 1.00 85.88 72 MET A CA 1
ATOM 557 C C . MET A 1 72 ? -7.133 2.289 16.783 1.00 85.88 72 MET A C 1
ATOM 559 O O . MET A 1 72 ? -7.921 2.361 17.725 1.00 85.88 72 MET A O 1
ATOM 563 N N . MET A 1 73 ? -6.171 1.361 16.720 1.00 85.50 73 MET A N 1
ATOM 564 C CA . MET A 1 73 ? -5.923 0.377 17.775 1.00 85.50 73 MET A CA 1
ATOM 565 C C . MET A 1 73 ? -5.341 1.009 19.029 1.00 85.50 73 MET A C 1
ATOM 567 O O . MET A 1 73 ? -5.878 0.800 20.112 1.00 85.50 73 MET A O 1
ATOM 571 N N . PHE A 1 74 ? -4.262 1.777 18.887 1.00 87.25 74 PHE A N 1
ATOM 572 C CA . PHE A 1 74 ? -3.550 2.352 20.028 1.00 87.25 74 PHE A CA 1
ATOM 573 C C . PHE A 1 74 ? -4.383 3.403 20.768 1.00 87.25 74 PHE A C 1
ATOM 575 O O . PHE A 1 74 ? -4.218 3.570 21.970 1.00 87.25 74 PHE A O 1
ATOM 582 N N . ASN A 1 75 ? -5.328 4.043 20.077 1.00 88.25 75 ASN A N 1
ATOM 583 C CA . ASN A 1 75 ? -6.220 5.050 20.649 1.00 88.25 75 ASN A CA 1
ATOM 584 C C . ASN A 1 75 ? -7.588 4.489 21.080 1.00 88.25 75 ASN A C 1
ATOM 586 O O . ASN A 1 75 ? -8.484 5.254 21.413 1.00 88.25 75 ASN A O 1
ATOM 590 N N . SER A 1 76 ? -7.759 3.159 21.099 1.00 84.81 76 SER A N 1
ATOM 591 C CA . SER A 1 76 ? -8.978 2.481 21.578 1.00 84.81 76 SER A CA 1
ATOM 592 C C . SER A 1 76 ? -10.274 2.874 20.854 1.00 84.81 76 SER A C 1
ATOM 594 O O . SER A 1 76 ? -11.354 2.824 21.433 1.00 84.81 76 SER A O 1
ATOM 596 N N . LEU A 1 77 ? -10.201 3.208 19.563 1.00 83.25 77 LEU A N 1
ATOM 597 C CA . LEU A 1 77 ? -11.333 3.778 18.817 1.00 83.25 77 LEU A CA 1
ATOM 598 C C . LEU A 1 77 ? -12.226 2.740 18.118 1.00 83.25 77 LEU A C 1
ATOM 600 O O . LEU A 1 77 ? -13.183 3.097 17.435 1.00 83.25 77 LEU A O 1
ATOM 604 N N . TYR A 1 78 ? -11.936 1.442 18.244 1.00 74.12 78 TYR A N 1
ATOM 605 C CA . TYR A 1 78 ? -12.644 0.411 17.474 1.00 74.12 78 TYR A CA 1
ATOM 606 C C . TYR A 1 78 ? -14.123 0.245 17.830 1.00 74.12 78 TYR A C 1
ATOM 608 O O . TYR A 1 78 ? -14.919 -0.034 16.930 1.00 74.12 78 TYR A O 1
ATOM 616 N N . LEU A 1 79 ? -14.499 0.449 19.095 1.00 78.50 79 LEU A N 1
ATOM 617 C CA . LEU A 1 79 ? -15.894 0.420 19.539 1.00 78.50 79 LEU A CA 1
ATOM 618 C C . LEU A 1 79 ? -16.594 1.786 19.480 1.00 78.50 79 LEU A C 1
ATOM 620 O O . LEU A 1 79 ? -17.729 1.891 19.933 1.00 78.50 79 LEU A O 1
ATOM 624 N N . ASP A 1 80 ? -15.975 2.810 18.883 1.00 85.00 80 ASP A N 1
ATOM 625 C CA . ASP A 1 80 ? -16.608 4.111 18.645 1.00 85.00 80 ASP A CA 1
ATOM 626 C C . ASP A 1 80 ? -16.872 4.311 17.136 1.00 85.00 80 ASP A C 1
ATOM 628 O O . ASP A 1 80 ? -16.002 4.766 16.384 1.00 85.00 80 ASP A O 1
ATOM 632 N N . PRO A 1 81 ? -18.061 3.934 16.622 1.00 80.88 81 PRO A N 1
ATOM 633 C CA . PRO A 1 81 ? -18.418 4.155 15.223 1.00 80.88 81 PRO A CA 1
ATOM 634 C C . PRO A 1 81 ? -18.414 5.632 14.821 1.00 80.88 81 PRO A C 1
ATOM 636 O O . PRO A 1 81 ? -18.097 5.939 13.672 1.00 80.88 81 PRO A O 1
ATOM 639 N N . ALA A 1 82 ? -18.755 6.538 15.740 1.00 85.62 82 ALA A N 1
ATOM 640 C CA . ALA A 1 82 ? -18.864 7.958 15.443 1.00 85.62 82 ALA A CA 1
ATOM 641 C C . ALA A 1 82 ? -17.473 8.582 15.269 1.00 85.62 82 ALA A C 1
ATOM 643 O O . ALA A 1 82 ? -17.231 9.240 14.256 1.00 85.62 82 ALA A O 1
ATOM 644 N N . ALA A 1 83 ? -16.542 8.308 16.189 1.00 84.62 83 ALA A N 1
ATOM 645 C CA . ALA A 1 83 ? -15.149 8.740 16.065 1.00 84.62 83 ALA A CA 1
ATOM 646 C C . ALA A 1 83 ? -14.482 8.147 14.819 1.00 84.62 83 ALA A C 1
ATOM 648 O O . ALA A 1 83 ? -13.863 8.875 14.045 1.00 84.62 83 AL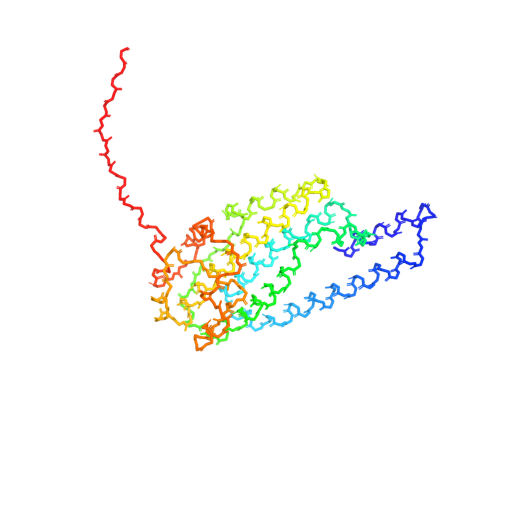A A O 1
ATOM 649 N N . ARG A 1 84 ? -14.682 6.850 14.538 1.00 84.94 84 ARG A N 1
ATOM 650 C CA . ARG A 1 84 ? -14.184 6.232 13.294 1.00 84.94 84 ARG A CA 1
ATOM 651 C C . ARG A 1 84 ? -14.755 6.891 12.045 1.00 84.94 84 ARG A C 1
ATOM 653 O O . ARG A 1 84 ? -14.032 7.061 11.066 1.00 84.94 84 ARG A O 1
ATOM 660 N N . GLY A 1 85 ? -16.039 7.245 12.068 1.00 84.44 85 GLY A N 1
ATOM 661 C CA . GLY A 1 85 ? -16.694 7.974 10.987 1.00 84.44 85 GLY A CA 1
ATOM 662 C C . GLY A 1 85 ? -16.009 9.311 10.715 1.00 84.44 85 GLY A C 1
ATOM 663 O O . GLY A 1 85 ? -15.613 9.559 9.579 1.00 84.44 85 GLY A O 1
ATOM 664 N N . ARG A 1 86 ? -15.797 10.122 11.760 1.00 87.19 86 ARG A N 1
ATOM 665 C CA . ARG A 1 86 ? -15.120 11.428 11.666 1.00 87.19 86 ARG A CA 1
ATOM 666 C C . ARG A 1 86 ? -13.678 11.293 11.176 1.00 87.19 86 ARG A C 1
ATOM 668 O O . ARG A 1 86 ? -13.298 11.930 10.200 1.00 87.19 86 ARG A O 1
ATOM 675 N N . ILE A 1 87 ? -12.920 10.361 11.749 1.00 85.25 87 ILE A N 1
ATOM 676 C CA . ILE A 1 87 ? -11.526 10.085 11.371 1.00 85.25 87 ILE A CA 1
ATOM 677 C C . ILE A 1 87 ? -11.385 9.598 9.915 1.00 85.25 87 ILE A C 1
ATOM 679 O O . ILE A 1 87 ? -10.352 9.817 9.279 1.00 85.25 87 ILE A O 1
ATOM 683 N N . ARG A 1 88 ? -12.406 8.928 9.360 1.00 80.50 88 ARG A N 1
ATOM 684 C CA . ARG A 1 88 ? -12.397 8.430 7.971 1.00 80.50 88 ARG A CA 1
ATOM 685 C C . ARG A 1 88 ? -12.906 9.434 6.940 1.00 80.50 88 ARG A C 1
ATOM 687 O O . ARG A 1 88 ? -12.665 9.205 5.756 1.00 80.50 88 ARG A O 1
ATOM 694 N N . GLN A 1 89 ? -13.575 10.522 7.335 1.00 77.00 89 GLN A N 1
ATOM 695 C CA . GLN A 1 89 ? -14.154 11.483 6.382 1.00 77.00 89 GLN A CA 1
ATOM 696 C C . GLN A 1 89 ? -13.105 12.109 5.441 1.00 77.00 89 GLN A C 1
ATOM 698 O O . GLN A 1 89 ? -13.448 12.433 4.309 1.00 77.00 89 GLN A O 1
ATOM 703 N N . GLY A 1 90 ? -11.832 12.188 5.852 1.00 69.25 90 GLY A N 1
ATOM 704 C CA . GLY A 1 90 ? -10.725 12.661 5.007 1.00 69.25 90 GLY A CA 1
ATOM 705 C C . GLY A 1 90 ? -9.913 11.572 4.290 1.00 69.25 90 GLY A C 1
ATOM 706 O O . GLY A 1 90 ? -9.233 11.862 3.313 1.00 69.25 90 GLY A O 1
ATOM 707 N N . SER A 1 91 ? -9.980 10.310 4.731 1.00 75.12 91 SER A N 1
ATOM 708 C CA . SER A 1 91 ? -9.136 9.214 4.218 1.00 75.12 91 SER A CA 1
ATOM 709 C C . SER A 1 91 ? -9.900 8.140 3.445 1.00 75.12 91 SER A C 1
ATOM 711 O O . SER A 1 91 ? -9.341 7.099 3.109 1.00 75.12 91 SER A O 1
ATOM 713 N N . GLY A 1 92 ? -11.170 8.384 3.105 1.00 79.56 92 GLY A N 1
ATOM 714 C CA . GLY A 1 92 ? -11.995 7.450 2.328 1.00 79.56 92 GLY A CA 1
ATOM 715 C C . GLY A 1 92 ? -11.388 7.058 0.974 1.00 79.56 92 GLY A C 1
ATOM 716 O O . GLY A 1 92 ? -11.566 5.925 0.527 1.00 79.56 92 GLY A O 1
ATOM 717 N N . LEU A 1 93 ? -10.598 7.949 0.365 1.00 88.56 93 LEU A N 1
ATOM 718 C CA . LEU A 1 93 ? -9.885 7.683 -0.886 1.00 88.56 93 LEU A CA 1
ATOM 719 C C . LEU A 1 93 ? -8.840 6.565 -0.763 1.00 88.56 93 LEU A C 1
ATOM 721 O O . LEU A 1 93 ? -8.546 5.905 -1.759 1.00 88.56 93 LEU A O 1
ATOM 725 N N . PHE A 1 94 ? -8.352 6.270 0.448 1.00 91.94 94 PHE A N 1
ATOM 726 C CA . PHE A 1 94 ? -7.430 5.158 0.673 1.00 91.94 94 PHE A CA 1
ATOM 727 C C . PHE A 1 94 ? -7.983 3.832 0.141 1.00 91.94 94 PHE A C 1
ATOM 729 O O . PHE A 1 94 ? -7.231 3.062 -0.440 1.00 91.94 94 PHE A O 1
ATOM 736 N N . PHE A 1 95 ? -9.283 3.555 0.288 1.00 89.44 95 PHE A N 1
ATOM 737 C CA . PHE A 1 95 ? -9.852 2.281 -0.169 1.00 89.44 95 PHE A CA 1
ATOM 738 C C . PHE A 1 95 ? -9.811 2.148 -1.693 1.00 89.44 95 PHE A C 1
ATOM 740 O O . PHE A 1 95 ? -9.516 1.068 -2.200 1.00 89.44 95 PHE A O 1
ATOM 747 N N . LEU A 1 96 ? -10.038 3.251 -2.414 1.00 92.31 96 LEU A N 1
ATOM 748 C CA . LEU A 1 96 ? -9.917 3.287 -3.872 1.00 92.31 96 LEU A CA 1
ATOM 749 C C . LEU A 1 96 ? -8.465 3.067 -4.300 1.00 92.31 96 LEU A C 1
ATOM 751 O O . LEU A 1 96 ? -8.197 2.267 -5.195 1.00 92.31 96 LEU A O 1
ATOM 755 N N . LEU A 1 97 ? -7.525 3.732 -3.622 1.00 95.88 97 LEU A N 1
ATOM 756 C CA . LEU A 1 97 ? -6.100 3.566 -3.883 1.00 95.88 97 LEU A CA 1
ATOM 757 C C . LEU A 1 97 ? -5.622 2.144 -3.549 1.00 95.88 97 LEU A C 1
ATOM 759 O O . LEU A 1 97 ? -4.889 1.542 -4.322 1.00 95.88 97 LEU A O 1
ATOM 763 N N . ALA A 1 98 ? -6.076 1.565 -2.438 1.00 94.44 98 ALA A N 1
ATOM 764 C CA . ALA A 1 98 ? -5.730 0.209 -2.034 1.00 94.44 98 ALA A CA 1
ATOM 765 C C . ALA A 1 98 ? -6.224 -0.822 -3.055 1.00 94.44 98 ALA A C 1
ATOM 767 O O . ALA A 1 98 ? -5.446 -1.679 -3.460 1.00 94.44 98 ALA A O 1
ATOM 768 N N . GLN A 1 99 ? -7.472 -0.716 -3.526 1.00 93.31 99 GLN A N 1
ATOM 769 C CA . GLN A 1 99 ? -7.993 -1.585 -4.591 1.00 93.31 99 GLN A CA 1
ATOM 770 C C . GLN A 1 99 ? -7.177 -1.461 -5.881 1.00 93.31 99 GLN A C 1
ATOM 772 O O . GLN A 1 99 ? -6.827 -2.467 -6.497 1.00 93.31 99 GLN A O 1
ATOM 777 N N . ARG A 1 100 ? -6.831 -0.228 -6.258 1.00 96.50 100 ARG A N 1
ATOM 778 C CA . ARG A 1 100 ? -5.988 0.068 -7.418 1.00 96.50 100 ARG A CA 1
ATOM 779 C C . ARG A 1 100 ? -4.603 -0.576 -7.298 1.00 96.50 100 ARG A C 1
ATOM 781 O O . ARG A 1 100 ? -4.145 -1.207 -8.246 1.00 96.50 100 ARG A O 1
ATOM 788 N N . MET A 1 101 ? -3.976 -0.483 -6.126 1.00 97.50 101 MET A N 1
ATOM 789 C CA . MET A 1 101 ? -2.684 -1.116 -5.855 1.00 97.50 101 MET A CA 1
ATOM 790 C C . MET A 1 101 ? -2.768 -2.643 -5.830 1.00 97.50 101 MET A C 1
ATOM 792 O O . MET A 1 101 ? -1.862 -3.295 -6.339 1.00 97.50 101 MET A O 1
ATOM 796 N N . GLN A 1 102 ? -3.854 -3.234 -5.314 1.00 95.31 102 GLN A N 1
ATOM 797 C CA . GLN A 1 102 ? -4.044 -4.688 -5.396 1.00 95.31 102 GLN A CA 1
ATOM 798 C C . GLN A 1 102 ? -4.059 -5.168 -6.849 1.00 95.31 102 GLN A C 1
ATOM 800 O O . GLN A 1 102 ? -3.355 -6.121 -7.180 1.00 95.31 102 GLN A O 1
ATOM 805 N N . GLN A 1 103 ? -4.802 -4.480 -7.722 1.00 96.19 103 GLN A N 1
ATOM 806 C CA . GLN A 1 103 ? -4.822 -4.817 -9.144 1.00 96.19 103 GLN A CA 1
ATOM 807 C C . GLN A 1 103 ? -3.437 -4.651 -9.778 1.00 96.19 103 GLN A C 1
ATOM 809 O O . GLN A 1 103 ? -2.988 -5.546 -10.488 1.00 96.19 103 GLN A O 1
ATOM 814 N N . LEU A 1 104 ? -2.729 -3.559 -9.460 1.00 98.00 104 LEU A N 1
ATOM 815 C CA . LEU A 1 104 ? -1.362 -3.342 -9.931 1.00 98.00 104 LEU A CA 1
ATOM 816 C C . LEU A 1 104 ? -0.438 -4.507 -9.557 1.00 98.00 104 LEU A C 1
ATOM 818 O O . LEU A 1 104 ? 0.318 -4.961 -10.407 1.00 98.00 104 LEU A O 1
ATOM 822 N N . PHE A 1 105 ? -0.485 -5.008 -8.318 1.00 98.00 105 PHE A N 1
ATOM 823 C CA . PHE A 1 105 ? 0.368 -6.126 -7.902 1.00 98.00 105 PHE A CA 1
ATOM 824 C C . PHE A 1 105 ? 0.042 -7.419 -8.649 1.00 98.00 105 PHE A C 1
ATOM 826 O O . PHE A 1 105 ? 0.959 -8.132 -9.056 1.00 98.00 105 PHE A O 1
ATOM 833 N N . VAL A 1 106 ? -1.242 -7.719 -8.853 1.00 97.06 106 VAL A N 1
ATOM 834 C CA . VAL A 1 106 ? -1.666 -8.899 -9.619 1.00 97.06 106 VAL A CA 1
ATOM 835 C C . VAL A 1 106 ? -1.178 -8.800 -11.064 1.00 97.06 106 VAL A C 1
ATOM 837 O O . VAL A 1 106 ? -0.537 -9.730 -11.559 1.00 97.06 106 VAL A O 1
ATOM 840 N N . ASP A 1 107 ? -1.412 -7.656 -11.710 1.00 97.50 107 ASP A N 1
ATOM 841 C CA . ASP A 1 107 ? -0.980 -7.402 -13.085 1.00 97.50 107 ASP A CA 1
ATOM 842 C C . ASP A 1 107 ? 0.546 -7.454 -13.198 1.00 97.50 107 ASP A C 1
ATOM 844 O O . ASP A 1 107 ? 1.077 -8.076 -14.117 1.00 97.50 107 ASP A O 1
ATOM 848 N N . TRP A 1 108 ? 1.260 -6.861 -12.237 1.00 97.88 108 TRP A N 1
ATOM 849 C CA . TRP A 1 108 ? 2.718 -6.860 -12.215 1.00 97.88 108 TRP A CA 1
ATOM 850 C C . TRP A 1 108 ? 3.252 -8.281 -12.087 1.00 97.88 108 TRP A C 1
ATOM 852 O O . TRP A 1 108 ? 4.099 -8.688 -12.876 1.00 97.88 108 TRP A O 1
ATOM 862 N N . SER A 1 109 ? 2.718 -9.087 -11.170 1.00 97.50 109 SER A N 1
ATOM 863 C CA . SER A 1 109 ? 3.143 -10.481 -11.048 1.00 97.50 109 SER A CA 1
ATOM 864 C C . SER A 1 109 ? 2.920 -11.273 -12.339 1.00 97.50 109 SER A C 1
ATOM 866 O O . SER A 1 109 ? 3.770 -12.083 -12.707 1.00 97.50 109 SER A O 1
ATOM 868 N N . ALA A 1 110 ? 1.804 -11.031 -13.033 1.00 97.25 110 ALA A N 1
ATOM 869 C CA . ALA A 1 110 ? 1.462 -11.723 -14.273 1.00 97.25 110 ALA A CA 1
ATOM 870 C C . ALA A 1 110 ? 2.323 -11.286 -15.472 1.00 97.25 110 ALA A C 1
ATOM 872 O O . ALA A 1 110 ? 2.616 -12.106 -16.339 1.00 97.25 110 ALA A O 1
ATOM 873 N N . GLN A 1 111 ? 2.719 -10.012 -15.525 1.00 97.69 111 GLN A N 1
ATOM 874 C CA . GLN A 1 111 ? 3.437 -9.413 -16.658 1.00 97.69 111 GLN A CA 1
ATOM 875 C C . GLN A 1 111 ? 4.949 -9.261 -16.423 1.00 97.69 111 GLN A C 1
ATOM 877 O O . GLN A 1 111 ? 5.669 -8.828 -17.319 1.00 97.69 111 GLN A O 1
ATOM 882 N N . SER A 1 112 ? 5.438 -9.581 -15.221 1.00 97.25 112 SER A N 1
ATOM 883 C CA . SER A 1 112 ? 6.830 -9.364 -14.811 1.00 97.25 112 SER A CA 1
ATOM 884 C C . SER A 1 112 ? 7.828 -10.032 -15.753 1.00 97.25 112 SER A C 1
ATOM 886 O O . SER A 1 112 ? 7.795 -11.248 -15.959 1.00 97.25 112 SER A O 1
ATOM 888 N N . LEU A 1 113 ? 8.788 -9.242 -16.240 1.00 96.94 113 LEU A N 1
ATOM 889 C CA . LEU A 1 113 ? 9.957 -9.744 -16.963 1.00 96.94 113 LEU A CA 1
ATOM 890 C C . LEU A 1 113 ? 11.110 -10.106 -16.008 1.00 96.94 113 LEU A C 1
ATOM 892 O O . LEU A 1 113 ? 12.180 -10.499 -16.471 1.00 96.94 113 LEU A O 1
ATOM 896 N N . ARG A 1 114 ? 10.899 -9.990 -14.684 1.00 95.38 114 ARG A N 1
ATOM 897 C CA . ARG A 1 114 ? 11.878 -10.271 -13.615 1.00 95.38 114 ARG A CA 1
ATOM 898 C C . ARG A 1 114 ? 13.198 -9.509 -13.789 1.00 95.38 114 ARG A C 1
ATOM 900 O O . ARG A 1 114 ? 14.277 -10.056 -13.567 1.00 95.38 114 ARG A O 1
ATOM 907 N N . ARG A 1 115 ? 13.104 -8.251 -14.211 1.00 93.62 115 ARG A N 1
ATOM 908 C CA . ARG A 1 115 ? 14.226 -7.326 -14.413 1.00 93.62 115 ARG A CA 1
ATOM 909 C C . ARG A 1 115 ? 14.593 -6.606 -13.127 1.00 93.62 115 ARG A C 1
ATOM 911 O O . ARG A 1 115 ? 15.765 -6.318 -12.902 1.00 93.62 115 ARG A O 1
ATOM 918 N N . VAL A 1 116 ? 13.597 -6.310 -12.298 1.00 93.56 116 VAL A N 1
ATOM 919 C CA . VAL A 1 116 ? 13.813 -5.726 -10.976 1.00 93.56 116 VAL A CA 1
ATOM 920 C C . VAL A 1 116 ? 14.199 -6.836 -10.007 1.00 93.56 116 VAL A C 1
ATOM 922 O O . VAL A 1 116 ? 13.622 -7.925 -10.036 1.00 93.56 116 VAL A O 1
ATOM 925 N N . TYR A 1 117 ? 15.158 -6.571 -9.126 1.00 92.62 117 TYR A N 1
ATOM 926 C CA . TYR A 1 117 ? 15.512 -7.488 -8.045 1.00 92.62 117 TYR A CA 1
ATOM 927 C C . TYR A 1 117 ? 16.063 -6.745 -6.825 1.00 92.62 117 TYR A C 1
ATOM 929 O O . TYR A 1 117 ? 16.411 -5.569 -6.888 1.00 92.62 117 TYR A O 1
ATOM 937 N N . PHE A 1 118 ? 16.113 -7.433 -5.690 1.00 92.94 118 PHE A N 1
ATOM 938 C CA . PHE A 1 118 ? 16.731 -6.968 -4.450 1.00 92.94 118 PHE A CA 1
ATOM 939 C C . PHE A 1 118 ? 17.319 -8.184 -3.726 1.00 92.94 118 PHE A C 1
ATOM 941 O O . PHE A 1 118 ? 16.840 -9.303 -3.918 1.00 92.94 118 PHE A O 1
ATOM 948 N N . GLU A 1 119 ? 18.341 -7.980 -2.898 1.00 91.88 119 GLU A N 1
ATOM 949 C CA . GLU A 1 119 ? 18.917 -9.063 -2.085 1.00 91.88 119 GLU A CA 1
ATOM 950 C C . GLU A 1 119 ? 18.164 -9.230 -0.763 1.00 91.88 119 GLU A C 1
ATOM 952 O O . GLU A 1 119 ? 17.759 -10.330 -0.390 1.00 91.88 119 GLU A O 1
ATOM 957 N N . TYR A 1 120 ? 17.950 -8.118 -0.058 1.00 91.25 120 TYR A N 1
ATOM 958 C CA . TYR A 1 120 ? 17.288 -8.087 1.238 1.00 91.25 120 TYR A CA 1
ATOM 959 C C . TYR A 1 120 ? 16.486 -6.796 1.407 1.00 91.25 120 TYR A C 1
ATOM 961 O O . TYR A 1 120 ? 16.938 -5.720 1.017 1.00 91.25 120 TYR A O 1
ATOM 969 N N . LEU A 1 121 ? 15.289 -6.905 1.990 1.00 90.56 121 LEU A N 1
ATOM 970 C CA . LEU A 1 121 ? 14.408 -5.772 2.257 1.00 90.56 121 LEU A CA 1
ATOM 971 C C . LEU A 1 121 ? 14.183 -5.629 3.763 1.00 90.56 121 LEU A C 1
ATOM 973 O O . LEU A 1 121 ? 13.370 -6.341 4.348 1.00 90.56 121 LEU A O 1
ATOM 977 N N . ASP A 1 122 ? 14.847 -4.646 4.364 1.00 91.94 122 ASP A N 1
ATOM 978 C CA . ASP A 1 122 ? 14.492 -4.143 5.689 1.00 91.94 122 ASP A CA 1
ATOM 979 C C . ASP A 1 122 ? 13.691 -2.850 5.548 1.00 91.94 122 ASP A C 1
ATOM 981 O O . ASP A 1 122 ? 14.238 -1.749 5.458 1.00 91.94 122 ASP A O 1
ATOM 985 N N . TYR A 1 123 ? 12.367 -2.985 5.528 1.00 88.75 123 TYR A N 1
ATOM 986 C CA . TYR A 1 123 ? 11.470 -1.842 5.378 1.00 88.75 123 TYR A CA 1
ATOM 987 C C . TYR A 1 123 ? 11.563 -0.841 6.543 1.00 88.75 123 TYR A C 1
ATOM 989 O O . TYR A 1 123 ? 11.153 0.309 6.381 1.00 88.75 123 TYR A O 1
ATOM 997 N N . LEU A 1 124 ? 12.102 -1.225 7.710 1.00 88.62 124 LEU A N 1
ATOM 998 C CA . LEU A 1 124 ? 12.286 -0.301 8.835 1.00 88.62 124 LEU A CA 1
ATOM 999 C C . LEU A 1 124 ? 13.439 0.684 8.605 1.00 88.62 124 LEU A C 1
ATOM 1001 O O . LEU A 1 124 ? 13.465 1.733 9.257 1.00 88.62 124 LEU A O 1
ATOM 1005 N N . ASN A 1 125 ? 14.345 0.388 7.668 1.00 90.69 125 ASN A N 1
ATOM 1006 C CA . ASN A 1 125 ? 15.417 1.303 7.275 1.00 90.69 125 ASN A CA 1
ATOM 1007 C C . ASN A 1 125 ? 14.941 2.414 6.339 1.00 90.69 125 ASN A C 1
ATOM 1009 O O . ASN A 1 125 ? 15.646 3.409 6.175 1.00 90.69 125 ASN A O 1
ATOM 1013 N N . PHE A 1 126 ? 13.734 2.313 5.776 1.00 93.69 126 PHE A N 1
ATOM 1014 C CA . PHE A 1 126 ? 13.166 3.414 5.012 1.00 93.69 126 PHE A CA 1
ATOM 1015 C C . PHE A 1 126 ? 12.747 4.569 5.936 1.00 93.69 126 PHE A C 1
ATOM 1017 O O . PHE A 1 126 ? 11.889 4.384 6.811 1.00 93.69 126 PHE A O 1
ATOM 1024 N N . PRO A 1 127 ? 13.294 5.790 5.745 1.00 94.31 127 PRO A N 1
ATOM 1025 C CA . PRO A 1 127 ? 13.020 6.918 6.633 1.00 94.31 127 PRO A CA 1
ATOM 1026 C C . PRO A 1 127 ? 11.530 7.255 6.748 1.00 94.31 127 PRO A C 1
ATOM 1028 O O . PRO A 1 127 ? 11.038 7.470 7.857 1.00 94.31 127 PRO A O 1
ATOM 1031 N N . PHE A 1 128 ? 10.796 7.237 5.629 1.00 93.56 128 PHE A N 1
ATOM 1032 C CA . PHE A 1 128 ? 9.355 7.510 5.610 1.00 93.56 128 PHE A CA 1
ATOM 1033 C C . PHE A 1 128 ? 8.563 6.490 6.444 1.00 93.56 128 PHE A C 1
ATOM 1035 O O . PHE A 1 128 ? 7.612 6.842 7.140 1.00 93.56 128 PHE A O 1
ATOM 1042 N N . PHE A 1 129 ? 9.005 5.233 6.459 1.00 94.75 129 PHE A N 1
ATOM 1043 C CA . PHE A 1 129 ? 8.375 4.158 7.215 1.00 94.75 129 PHE A CA 1
ATOM 1044 C C . PHE A 1 129 ? 8.566 4.345 8.720 1.00 94.75 129 PHE A C 1
ATOM 1046 O O . PHE A 1 129 ? 7.618 4.278 9.509 1.00 94.75 129 PHE A O 1
ATOM 1053 N N . LYS A 1 130 ? 9.806 4.650 9.119 1.00 93.00 130 LYS A N 1
ATOM 1054 C CA . LYS A 1 130 ? 10.153 4.967 10.505 1.00 93.00 130 LYS A CA 1
ATOM 1055 C C . LYS A 1 130 ? 9.371 6.180 11.008 1.00 93.00 130 LYS A C 1
ATOM 1057 O O . LYS A 1 130 ? 8.882 6.150 12.136 1.00 93.00 130 LYS A O 1
ATOM 1062 N N . GLN A 1 131 ? 9.215 7.213 10.180 1.00 92.69 131 GLN A N 1
ATOM 1063 C CA . GLN A 1 131 ? 8.440 8.408 10.519 1.00 92.69 131 GLN A CA 1
ATOM 1064 C C . GLN A 1 131 ? 6.965 8.085 10.769 1.00 92.69 131 GLN A C 1
ATOM 1066 O O . GLN A 1 131 ? 6.458 8.443 11.830 1.00 92.69 131 GLN A O 1
ATOM 1071 N N . VAL A 1 132 ? 6.295 7.361 9.862 1.00 94.62 132 VAL A N 1
ATOM 1072 C CA . VAL A 1 132 ? 4.886 6.968 10.054 1.00 94.62 132 VAL A CA 1
ATOM 1073 C C . VAL A 1 132 ? 4.721 6.138 11.320 1.00 94.62 132 VAL A C 1
ATOM 1075 O O . VAL A 1 132 ? 3.864 6.447 12.147 1.00 94.62 132 VAL A O 1
ATOM 1078 N N . ARG A 1 133 ? 5.577 5.131 11.527 1.00 93.12 133 ARG A N 1
ATOM 1079 C CA . ARG A 1 133 ? 5.531 4.292 12.730 1.00 93.12 133 ARG A CA 1
ATOM 1080 C C . ARG A 1 133 ? 5.690 5.119 14.009 1.00 93.12 133 ARG A C 1
ATOM 1082 O O . ARG A 1 133 ? 4.886 4.975 14.923 1.00 93.12 133 ARG A O 1
ATOM 1089 N N . LEU A 1 134 ? 6.705 5.983 14.090 1.00 92.31 134 LEU A N 1
ATOM 1090 C CA . LEU A 1 134 ? 6.960 6.812 15.277 1.00 92.31 134 LEU A CA 1
ATOM 1091 C C . LEU A 1 134 ? 5.860 7.845 15.523 1.00 92.31 134 LEU A C 1
ATOM 1093 O O . LEU A 1 134 ? 5.530 8.127 16.676 1.00 92.31 134 LEU A O 1
ATOM 1097 N N . ARG A 1 135 ? 5.304 8.413 14.449 1.00 92.56 135 ARG A N 1
ATOM 1098 C CA . ARG A 1 135 ? 4.182 9.345 14.520 1.00 92.56 135 ARG A CA 1
ATOM 1099 C C . ARG A 1 135 ? 2.953 8.652 15.094 1.00 92.56 135 ARG A C 1
ATOM 1101 O O . ARG A 1 135 ? 2.313 9.230 15.961 1.00 92.56 135 ARG A O 1
ATOM 1108 N N . ASN A 1 136 ? 2.663 7.430 14.657 1.00 92.00 136 ASN A N 1
ATOM 1109 C CA . ASN A 1 136 ? 1.398 6.749 14.926 1.00 92.00 136 ASN A CA 1
ATOM 1110 C C . ASN A 1 136 ? 1.415 5.837 16.167 1.00 92.00 136 ASN A C 1
ATOM 1112 O O . ASN A 1 136 ? 0.358 5.417 16.633 1.00 92.00 136 ASN A O 1
ATOM 1116 N N . LEU A 1 137 ? 2.589 5.552 16.737 1.00 90.62 137 LEU A N 1
ATOM 1117 C CA . LEU A 1 137 ? 2.758 4.773 17.971 1.00 90.62 137 LEU A CA 1
ATOM 1118 C C . LEU A 1 137 ? 2.675 5.663 19.228 1.00 90.62 137 LEU A C 1
ATOM 1120 O O . LEU A 1 137 ? 3.580 5.662 20.063 1.00 90.62 137 LEU A O 1
ATOM 1124 N N . LYS A 1 138 ? 1.626 6.482 19.336 1.00 90.25 138 LYS A N 1
ATOM 1125 C CA . LYS A 1 138 ? 1.373 7.386 20.472 1.00 90.25 138 LYS A CA 1
ATOM 1126 C C . LYS A 1 138 ? -0.131 7.573 20.674 1.00 90.25 138 LYS A C 1
ATOM 1128 O O . LYS A 1 138 ? -0.900 7.423 19.724 1.00 90.25 138 LYS A O 1
ATOM 1133 N N . ASN A 1 139 ? -0.522 7.950 21.891 1.00 90.25 139 ASN A N 1
ATOM 1134 C CA . ASN A 1 139 ? -1.875 8.436 22.155 1.00 90.25 139 ASN A CA 1
ATOM 1135 C C . ASN A 1 139 ? -2.054 9.816 21.519 1.00 90.25 139 ASN A C 1
ATOM 1137 O O . ASN A 1 139 ? -1.134 10.636 21.567 1.00 90.25 139 ASN A O 1
ATOM 1141 N N . LYS A 1 140 ? -3.222 10.049 20.929 1.00 91.38 140 LYS A N 1
ATOM 1142 C CA . LYS A 1 140 ? -3.537 11.220 20.120 1.00 91.38 140 LYS A CA 1
ATOM 1143 C C . LYS A 1 140 ? -4.976 11.654 20.310 1.00 91.38 140 LYS A C 1
ATOM 1145 O O . LYS A 1 140 ? -5.866 10.854 20.593 1.00 91.38 140 LYS A O 1
ATOM 1150 N N . THR A 1 141 ? -5.186 12.942 20.120 1.00 91.69 141 THR A N 1
ATOM 1151 C CA . THR A 1 141 ? -6.511 13.524 19.955 1.00 91.69 141 THR A CA 1
ATOM 1152 C C . THR A 1 141 ? -7.125 13.088 18.625 1.00 91.69 141 THR A C 1
ATOM 1154 O O . THR A 1 141 ? -6.432 12.675 17.694 1.00 91.69 141 THR A O 1
ATOM 1157 N N . GLU A 1 142 ? -8.447 13.205 18.513 1.00 90.00 142 GLU A N 1
ATOM 1158 C CA . GLU A 1 142 ? -9.154 12.900 17.266 1.00 90.00 142 GLU A CA 1
ATOM 1159 C C . GLU A 1 142 ? -8.653 13.753 16.089 1.00 90.00 142 GLU A C 1
ATOM 1161 O O . GLU A 1 142 ? -8.459 13.226 14.995 1.00 90.00 142 GLU A O 1
ATOM 1166 N N . GLN A 1 143 ? -8.383 15.043 16.321 1.00 91.44 143 GLN A N 1
ATOM 1167 C CA . GLN A 1 143 ? -7.882 15.943 15.280 1.00 91.44 143 GLN A CA 1
ATOM 1168 C C . GLN A 1 143 ? -6.494 15.521 14.785 1.00 91.44 143 GLN A C 1
ATOM 1170 O O . GLN A 1 143 ? -6.283 15.431 13.581 1.00 91.44 143 GLN A O 1
ATOM 1175 N N . GLU A 1 144 ? -5.575 15.171 15.690 1.00 93.69 144 GLU A N 1
ATOM 1176 C CA . GLU A 1 144 ? -4.249 14.678 15.294 1.00 93.69 144 GLU A CA 1
ATOM 1177 C C . GLU A 1 144 ? -4.341 13.391 14.459 1.00 93.69 144 GLU A C 1
ATOM 1179 O O . GLU A 1 144 ? -3.562 13.202 13.530 1.00 93.69 144 GLU A O 1
ATOM 1184 N N . LEU A 1 145 ? -5.305 12.509 14.752 1.00 92.50 145 LEU A N 1
ATOM 1185 C CA . LEU A 1 145 ? -5.534 11.291 13.968 1.00 92.50 145 LEU A CA 1
ATOM 1186 C C . LEU A 1 145 ? -6.086 11.585 12.570 1.00 92.50 145 LEU A C 1
ATOM 1188 O O . LEU A 1 145 ? -5.707 10.911 11.611 1.00 92.50 145 LEU A O 1
ATOM 1192 N N . ILE A 1 146 ? -6.968 12.580 12.447 1.00 91.75 146 ILE A N 1
ATOM 1193 C CA . ILE A 1 146 ? -7.456 13.065 11.151 1.00 91.75 146 ILE A CA 1
ATOM 1194 C C . ILE A 1 146 ? -6.281 13.605 10.327 1.00 91.75 146 ILE A C 1
ATOM 1196 O O . ILE A 1 146 ? -6.090 13.185 9.183 1.00 91.75 146 ILE A O 1
ATOM 1200 N N . ASP A 1 147 ? -5.460 14.468 10.924 1.00 93.38 147 ASP A N 1
ATOM 1201 C CA . ASP A 1 147 ? -4.312 15.086 10.258 1.00 93.38 147 ASP A CA 1
ATOM 1202 C C . ASP A 1 147 ? -3.277 14.025 9.834 1.00 93.38 147 ASP A C 1
ATOM 1204 O O . ASP A 1 147 ? -2.782 14.031 8.703 1.00 93.38 147 ASP A O 1
ATOM 1208 N N . ASP A 1 148 ? -3.003 13.040 10.695 1.00 93.75 148 ASP A N 1
ATOM 1209 C CA . ASP A 1 148 ? -2.117 11.918 10.377 1.00 93.75 148 ASP A CA 1
ATOM 1210 C C . ASP A 1 148 ? -2.644 11.039 9.242 1.00 93.75 148 ASP A C 1
ATOM 1212 O O . ASP A 1 148 ? -1.854 10.513 8.452 1.00 93.75 148 ASP A O 1
ATOM 1216 N N . HIS A 1 149 ? -3.958 10.812 9.182 1.00 93.00 149 HIS A N 1
ATOM 1217 C CA . HIS A 1 149 ? -4.592 10.037 8.121 1.00 93.00 149 HIS A CA 1
ATOM 1218 C C . HIS A 1 149 ? -4.464 10.739 6.769 1.00 93.00 149 HIS A C 1
ATOM 1220 O O . HIS A 1 149 ? -4.149 10.076 5.779 1.00 93.00 149 HIS A O 1
ATOM 1226 N N . LEU A 1 150 ? -4.648 12.060 6.733 1.00 93.25 150 LEU A N 1
ATOM 1227 C CA . LEU A 1 150 ? -4.445 12.866 5.530 1.00 93.25 150 LEU A CA 1
ATOM 1228 C C . LEU A 1 150 ? -2.980 12.816 5.082 1.00 93.25 150 LEU A C 1
ATOM 1230 O O . LEU A 1 150 ? -2.692 12.407 3.958 1.00 93.25 150 LEU A O 1
ATOM 1234 N N . ALA A 1 151 ? -2.043 13.088 5.992 1.00 94.06 151 ALA A N 1
ATOM 1235 C CA . ALA A 1 151 ? -0.613 13.016 5.693 1.00 94.06 151 ALA A CA 1
ATOM 1236 C C . ALA A 1 151 ? -0.152 11.593 5.308 1.00 94.06 151 ALA A C 1
ATOM 1238 O O . ALA A 1 151 ? 0.803 11.413 4.555 1.00 94.06 151 ALA A O 1
ATOM 1239 N N . SER A 1 152 ? -0.808 10.553 5.834 1.00 95.31 152 SER A N 1
ATOM 1240 C CA . SER A 1 152 ? -0.565 9.163 5.425 1.00 95.31 152 SER A CA 1
ATOM 1241 C C . SER A 1 152 ? -1.048 8.876 4.012 1.00 95.31 152 SER A C 1
ATOM 1243 O O . SER A 1 152 ? -0.368 8.165 3.277 1.00 95.31 152 SER A O 1
ATOM 1245 N N . LEU A 1 153 ? -2.220 9.394 3.640 1.00 95.31 153 LEU A N 1
ATOM 1246 C CA . LEU A 1 153 ? -2.760 9.227 2.298 1.00 95.31 153 LEU A CA 1
ATOM 1247 C C . LEU A 1 153 ? -1.836 9.877 1.265 1.00 95.31 153 LEU A C 1
ATOM 1249 O O . LEU A 1 153 ? -1.525 9.248 0.259 1.00 95.31 153 LEU A O 1
ATOM 1253 N N . GLU A 1 154 ? -1.319 11.072 1.554 1.00 95.06 154 GLU A N 1
ATOM 1254 C CA . GLU A 1 154 ? -0.343 11.745 0.691 1.00 95.06 154 GLU A CA 1
ATOM 1255 C C . GLU A 1 154 ? 0.906 10.891 0.441 1.00 95.06 154 GLU A C 1
ATOM 1257 O O . GLU A 1 154 ? 1.330 10.750 -0.706 1.00 95.06 154 GLU A O 1
ATOM 1262 N N . LEU A 1 155 ? 1.464 10.290 1.500 1.00 96.00 155 LEU A N 1
ATOM 1263 C CA . LEU A 1 155 ? 2.623 9.399 1.407 1.00 96.00 155 LEU A CA 1
ATOM 1264 C C . LEU A 1 155 ? 2.304 8.106 0.644 1.00 96.00 155 LEU A C 1
ATOM 1266 O O . LEU A 1 155 ? 3.146 7.601 -0.094 1.00 96.00 155 LEU A O 1
ATOM 1270 N N . LEU A 1 156 ? 1.103 7.553 0.808 1.00 97.00 156 LEU A N 1
ATOM 1271 C CA . LEU A 1 156 ? 0.684 6.366 0.065 1.00 97.00 156 LEU A CA 1
ATOM 1272 C C . LEU A 1 156 ? 0.477 6.663 -1.420 1.00 97.00 156 LEU A C 1
ATOM 1274 O O . LEU A 1 156 ? 0.799 5.815 -2.241 1.00 97.00 156 LEU A O 1
ATOM 1278 N N . GLU A 1 157 ? 0.005 7.851 -1.793 1.00 96.81 157 GLU A N 1
ATOM 1279 C CA . GLU A 1 157 ? -0.051 8.264 -3.202 1.00 96.81 157 GLU A CA 1
ATOM 1280 C C . GLU A 1 157 ? 1.348 8.354 -3.829 1.00 96.81 157 GLU A C 1
ATOM 1282 O O . GLU A 1 157 ? 1.538 7.958 -4.978 1.00 96.81 157 GLU A O 1
ATOM 1287 N N . GLU A 1 158 ? 2.342 8.824 -3.075 1.00 96.06 158 GLU A N 1
ATOM 1288 C CA . GLU A 1 158 ? 3.735 8.862 -3.535 1.00 96.06 158 GLU A CA 1
ATOM 1289 C C . GLU A 1 158 ? 4.339 7.463 -3.643 1.00 96.06 158 GLU A C 1
ATOM 1291 O O . GLU A 1 158 ? 4.978 7.136 -4.642 1.00 96.06 158 GLU A O 1
ATOM 1296 N N . LEU A 1 159 ? 4.107 6.613 -2.637 1.00 97.00 159 LEU A N 1
ATOM 1297 C CA . LEU A 1 159 ? 4.551 5.224 -2.672 1.00 97.00 159 LEU A CA 1
ATOM 1298 C C . LEU A 1 159 ? 3.894 4.458 -3.822 1.00 97.00 159 LEU A C 1
ATOM 1300 O O . LEU A 1 159 ? 4.572 3.687 -4.493 1.00 97.00 159 LEU A O 1
ATOM 1304 N N . ALA A 1 160 ? 2.610 4.692 -4.090 1.00 97.81 160 ALA A N 1
ATOM 1305 C CA . ALA A 1 160 ? 1.907 4.094 -5.218 1.00 97.81 160 ALA A CA 1
ATOM 1306 C C . ALA A 1 160 ? 2.573 4.454 -6.553 1.00 97.81 160 ALA A C 1
ATOM 1308 O O . ALA A 1 160 ? 2.815 3.568 -7.370 1.00 97.81 160 ALA A O 1
ATOM 1309 N N . GLN A 1 161 ? 2.932 5.726 -6.753 1.00 96.19 161 GLN A N 1
ATOM 1310 C CA . GLN A 1 161 ? 3.650 6.164 -7.953 1.00 96.19 161 GLN A CA 1
ATOM 1311 C C . GLN A 1 161 ? 5.050 5.550 -8.047 1.00 96.19 161 GLN A C 1
ATOM 1313 O O . GLN A 1 161 ? 5.414 5.037 -9.101 1.00 96.19 161 GLN A O 1
ATOM 1318 N N . ALA A 1 162 ? 5.812 5.522 -6.949 1.00 94.75 162 ALA A N 1
ATOM 1319 C CA . ALA A 1 162 ? 7.137 4.899 -6.927 1.00 94.75 162 ALA A CA 1
ATOM 1320 C C . ALA A 1 162 ? 7.080 3.399 -7.276 1.00 94.75 162 ALA A C 1
ATOM 1322 O O . ALA A 1 162 ? 7.866 2.914 -8.091 1.00 94.75 162 ALA A O 1
ATOM 1323 N N . ILE A 1 163 ? 6.117 2.670 -6.702 1.00 96.69 163 ILE A N 1
ATOM 1324 C CA . ILE A 1 163 ? 5.868 1.254 -7.002 1.00 96.69 163 ILE A CA 1
ATOM 1325 C C . ILE A 1 163 ? 5.445 1.072 -8.461 1.00 96.69 163 ILE A C 1
ATOM 1327 O O . ILE A 1 163 ? 5.915 0.152 -9.123 1.00 96.69 163 ILE A O 1
ATOM 1331 N N . PHE A 1 164 ? 4.576 1.938 -8.979 1.00 97.25 164 PHE A N 1
ATOM 1332 C CA . PHE A 1 164 ? 4.142 1.875 -10.370 1.00 97.25 164 PHE A CA 1
ATOM 1333 C C . PHE A 1 164 ? 5.296 2.059 -11.347 1.00 97.25 164 PHE A C 1
ATOM 1335 O O . PHE A 1 164 ? 5.421 1.278 -12.281 1.00 97.25 164 PHE A O 1
ATOM 1342 N N . LEU A 1 165 ? 6.172 3.031 -11.112 1.00 94.69 165 LEU A N 1
ATOM 1343 C CA . LEU A 1 165 ? 7.334 3.264 -11.966 1.00 94.69 165 LEU A CA 1
ATOM 1344 C C . LEU A 1 165 ? 8.301 2.068 -11.950 1.00 94.69 165 LEU A C 1
ATOM 1346 O O . LEU A 1 165 ? 8.813 1.679 -12.998 1.00 94.69 165 LEU A O 1
ATOM 1350 N N . LEU A 1 166 ? 8.485 1.425 -10.789 1.00 94.81 166 LEU A N 1
ATOM 1351 C CA . LEU A 1 166 ? 9.195 0.142 -10.684 1.00 94.81 166 LEU A CA 1
ATOM 1352 C C . LEU A 1 166 ? 8.509 -0.967 -11.487 1.00 94.81 166 LEU A C 1
ATOM 1354 O O . LEU A 1 166 ? 9.182 -1.722 -12.186 1.00 94.81 166 LEU A O 1
ATOM 1358 N N . ALA A 1 167 ? 7.181 -1.049 -11.427 1.00 97.06 167 ALA A N 1
ATOM 1359 C CA . ALA A 1 167 ? 6.413 -2.026 -12.186 1.00 97.06 167 ALA A CA 1
ATOM 1360 C C . ALA A 1 167 ? 6.511 -1.788 -13.702 1.00 97.06 167 ALA A C 1
ATOM 1362 O O . ALA A 1 167 ? 6.684 -2.743 -14.456 1.00 97.06 167 ALA A O 1
ATOM 1363 N N . VAL A 1 168 ? 6.469 -0.534 -14.164 1.00 96.19 168 VAL A N 1
ATOM 1364 C CA . VAL A 1 168 ? 6.683 -0.169 -15.576 1.00 96.19 168 VAL A CA 1
ATOM 1365 C C . VAL A 1 168 ? 8.082 -0.581 -16.022 1.00 96.19 168 VAL A C 1
ATOM 1367 O O . VAL A 1 168 ? 8.216 -1.229 -17.055 1.00 96.19 168 VAL A O 1
ATOM 1370 N N . ALA A 1 169 ? 9.116 -0.290 -15.230 1.00 94.31 169 ALA A N 1
ATOM 1371 C CA . ALA A 1 169 ? 10.483 -0.693 -15.553 1.00 94.31 169 ALA A CA 1
ATOM 1372 C C . ALA A 1 169 ? 10.652 -2.216 -15.662 1.00 94.31 169 ALA A C 1
ATOM 1374 O O . ALA A 1 169 ? 11.420 -2.710 -16.487 1.00 94.31 169 ALA A O 1
ATOM 1375 N N . ASP A 1 170 ? 9.920 -2.967 -14.841 1.00 96.31 170 ASP A N 1
ATOM 1376 C CA . ASP A 1 170 ? 9.961 -4.423 -14.857 1.00 96.31 170 ASP A CA 1
ATOM 1377 C C . ASP A 1 170 ? 9.167 -5.054 -16.008 1.00 96.31 170 ASP A C 1
ATOM 1379 O O . ASP A 1 170 ? 9.509 -6.146 -16.450 1.00 96.31 170 ASP A O 1
ATOM 1383 N N . THR A 1 171 ? 8.092 -4.412 -16.469 1.00 97.25 171 THR A N 1
ATOM 1384 C CA . THR A 1 171 ? 7.107 -5.034 -17.379 1.00 97.25 171 THR A CA 1
ATOM 1385 C C . THR A 1 171 ? 7.124 -4.464 -18.791 1.00 97.25 171 THR A C 1
ATOM 1387 O O . THR A 1 171 ? 6.906 -5.202 -19.747 1.00 97.25 171 THR A O 1
ATOM 1390 N N . MET A 1 172 ? 7.395 -3.168 -18.930 1.00 95.94 172 MET A N 1
ATOM 1391 C CA . MET A 1 172 ? 7.346 -2.416 -20.185 1.00 95.94 172 MET A CA 1
ATOM 1392 C C . MET A 1 172 ? 8.386 -1.275 -20.173 1.00 95.94 172 MET A C 1
ATOM 1394 O O . MET A 1 172 ? 8.033 -0.091 -20.201 1.00 95.94 172 MET A O 1
ATOM 1398 N N . PRO A 1 173 ? 9.692 -1.600 -20.076 1.00 93.12 173 PRO A N 1
ATOM 1399 C CA . PRO A 1 173 ? 10.760 -0.612 -19.894 1.00 93.12 173 PRO A CA 1
ATOM 1400 C C . PRO A 1 173 ? 10.816 0.437 -21.011 1.00 93.12 173 PRO A C 1
ATOM 1402 O O . PRO A 1 173 ? 11.218 1.572 -20.770 1.00 93.12 173 PRO A O 1
ATOM 1405 N N . GLU A 1 174 ? 10.374 0.105 -22.223 1.00 92.69 174 GLU A N 1
ATOM 1406 C CA . GLU A 1 174 ? 10.295 1.046 -23.339 1.00 92.69 174 GLU A CA 1
ATOM 1407 C C . GLU A 1 174 ? 9.301 2.193 -23.094 1.00 92.69 174 GLU A C 1
ATOM 1409 O O . GLU A 1 174 ? 9.465 3.276 -23.656 1.00 92.69 174 GLU A O 1
ATOM 1414 N N . GLN A 1 175 ? 8.310 1.993 -22.218 1.00 93.25 175 GLN A N 1
ATOM 1415 C CA . GLN A 1 175 ? 7.340 3.023 -21.845 1.00 93.25 175 GLN A CA 1
ATOM 1416 C C . GLN A 1 175 ? 7.877 3.989 -20.786 1.00 93.25 175 GLN A C 1
ATOM 1418 O O . GLN A 1 175 ? 7.277 5.042 -20.580 1.00 93.25 175 GLN A O 1
ATOM 1423 N N . LEU A 1 176 ? 9.015 3.691 -20.139 1.00 89.56 176 LEU A N 1
ATOM 1424 C CA . LEU A 1 176 ? 9.607 4.587 -19.137 1.00 89.56 176 LEU A CA 1
ATOM 1425 C C . LEU A 1 176 ? 9.907 5.979 -19.702 1.00 89.56 176 LEU A C 1
ATOM 1427 O O . LEU A 1 176 ? 9.806 6.965 -18.979 1.00 89.56 176 LEU A O 1
ATOM 1431 N N . ALA A 1 177 ? 10.222 6.069 -20.998 1.00 88.25 177 ALA A N 1
ATOM 1432 C CA . ALA A 1 177 ? 10.500 7.332 -21.677 1.00 88.25 177 ALA A CA 1
ATOM 1433 C C . ALA A 1 177 ? 9.301 8.299 -21.707 1.00 88.25 177 ALA A C 1
ATOM 1435 O O . ALA A 1 177 ? 9.494 9.484 -21.971 1.00 88.25 177 ALA A O 1
ATOM 1436 N N . GLN A 1 178 ? 8.081 7.812 -21.450 1.00 87.75 178 GLN A N 1
ATOM 1437 C CA . GLN A 1 178 ? 6.890 8.657 -21.349 1.00 87.75 178 GLN A CA 1
ATOM 1438 C C . GLN A 1 178 ? 6.822 9.433 -20.032 1.00 87.75 178 GLN A C 1
ATOM 1440 O O . GLN A 1 178 ? 6.126 10.437 -19.962 1.00 87.75 178 GLN A O 1
ATOM 1445 N N . PHE A 1 179 ? 7.535 8.988 -18.996 1.00 88.62 179 PHE A N 1
ATOM 1446 C CA . PHE A 1 179 ? 7.498 9.618 -17.684 1.00 88.62 179 PHE A CA 1
ATOM 1447 C C . PHE A 1 179 ? 8.683 10.570 -17.526 1.00 88.62 179 PHE A C 1
ATOM 1449 O O . PHE A 1 179 ? 9.828 10.218 -17.817 1.00 88.62 179 PHE A O 1
ATOM 1456 N N . SER A 1 180 ? 8.428 11.780 -17.024 1.00 74.88 180 SER A N 1
ATOM 1457 C CA . SER A 1 180 ? 9.496 12.701 -16.617 1.00 74.88 180 SER A CA 1
ATOM 1458 C C . SER A 1 180 ? 9.729 12.649 -15.104 1.00 74.88 180 SER A C 1
ATOM 1460 O O . SER A 1 180 ? 8.808 12.402 -14.330 1.00 74.88 180 SER A O 1
ATOM 1462 N N . SER A 1 181 ? 10.953 12.947 -14.651 1.00 65.38 181 SER A N 1
ATOM 1463 C CA . SER A 1 181 ? 11.306 12.933 -13.217 1.00 65.38 181 SER A CA 1
ATOM 1464 C C . SER A 1 181 ? 10.578 13.996 -12.382 1.00 65.38 181 SER A C 1
ATOM 1466 O O . SER A 1 181 ? 10.743 14.042 -11.167 1.00 65.38 181 SER A O 1
ATOM 1468 N N . THR A 1 182 ? 9.848 14.900 -13.036 1.00 64.62 182 THR A N 1
ATOM 1469 C CA . THR A 1 182 ? 9.121 16.022 -12.427 1.00 64.62 182 THR A CA 1
ATOM 1470 C C . THR A 1 182 ? 7.609 15.889 -12.546 1.00 64.62 182 THR A C 1
ATOM 1472 O O . THR A 1 182 ? 6.885 16.731 -12.018 1.00 64.62 182 THR A O 1
ATOM 1475 N N . GLU A 1 183 ? 7.121 14.884 -13.268 1.00 80.94 183 GLU A N 1
ATOM 1476 C CA . GLU A 1 183 ? 5.696 14.721 -13.506 1.00 80.94 183 GLU A CA 1
ATOM 1477 C C . GLU A 1 183 ? 5.026 14.031 -12.326 1.00 80.94 183 GLU A C 1
ATOM 1479 O O . GLU A 1 183 ? 5.448 12.975 -11.860 1.00 80.94 183 GLU A O 1
ATOM 1484 N N . TRP A 1 184 ? 3.969 14.664 -11.833 1.00 92.81 184 TRP A N 1
ATOM 1485 C CA . TRP A 1 184 ? 3.107 14.088 -10.821 1.00 92.81 184 TRP A CA 1
ATOM 1486 C C . TRP A 1 184 ? 1.980 13.335 -11.511 1.00 92.81 184 TRP A C 1
ATOM 1488 O O . TRP A 1 184 ? 1.291 13.924 -12.336 1.00 92.81 184 TRP A O 1
ATOM 1498 N N . LEU A 1 185 ? 1.780 12.061 -11.175 1.00 95.00 185 LEU A N 1
ATOM 1499 C CA . LEU A 1 185 ? 0.759 11.220 -11.796 1.00 95.00 185 LEU A CA 1
ATOM 1500 C C . LEU A 1 185 ? -0.510 11.143 -10.943 1.00 95.00 185 LEU A C 1
ATOM 1502 O O . LEU A 1 185 ? -0.514 11.322 -9.724 1.00 95.00 185 LEU A O 1
ATOM 1506 N N . ASN A 1 186 ? -1.617 10.783 -11.582 1.00 96.06 186 ASN A N 1
ATOM 1507 C CA . ASN A 1 186 ? -2.822 10.362 -10.889 1.00 96.06 186 ASN A CA 1
ATOM 1508 C C . ASN A 1 186 ? -2.645 8.942 -10.326 1.00 96.06 186 ASN A C 1
ATOM 1510 O O . ASN A 1 186 ? -2.852 7.952 -11.032 1.00 96.06 186 ASN A O 1
ATOM 1514 N N . ALA A 1 187 ? -2.349 8.834 -9.028 1.00 96.44 187 ALA A N 1
ATOM 1515 C CA . ALA A 1 187 ? -2.174 7.549 -8.342 1.00 96.44 187 ALA A CA 1
ATOM 1516 C C . ALA A 1 187 ? -3.391 6.599 -8.464 1.00 96.44 187 ALA A C 1
ATOM 1518 O O . ALA A 1 187 ? -3.248 5.380 -8.399 1.00 96.44 187 ALA A O 1
ATOM 1519 N N . TYR A 1 188 ? -4.592 7.136 -8.698 1.00 96.44 188 TYR A N 1
ATOM 1520 C CA . TYR A 1 188 ? -5.825 6.356 -8.857 1.00 96.44 188 TYR A CA 1
ATOM 1521 C C . TYR A 1 188 ? -6.034 5.827 -10.287 1.00 96.44 188 TYR A C 1
ATOM 1523 O O . TYR A 1 188 ? -6.888 4.961 -10.492 1.00 96.44 188 TYR A O 1
ATOM 1531 N N . GLY A 1 189 ? -5.282 6.348 -11.263 1.00 95.94 189 GLY A N 1
ATOM 1532 C CA . GLY A 1 189 ? -5.309 5.956 -12.680 1.00 95.94 189 GLY A CA 1
ATOM 1533 C C . GLY A 1 189 ? -4.205 4.970 -13.080 1.00 95.94 189 GLY A C 1
ATOM 1534 O O . GLY A 1 189 ? -4.116 4.585 -14.240 1.00 95.94 189 GLY A O 1
ATOM 1535 N N . ILE A 1 190 ? -3.365 4.549 -12.132 1.00 96.69 190 ILE A N 1
ATOM 1536 C CA . ILE A 1 190 ? -2.248 3.628 -12.369 1.00 96.69 190 ILE A CA 1
ATOM 1537 C C . ILE A 1 190 ? -2.729 2.269 -12.918 1.00 96.69 190 ILE A C 1
ATOM 1539 O O . ILE A 1 190 ? -3.657 1.644 -12.407 1.00 96.69 190 ILE A O 1
ATOM 1543 N N . SER A 1 191 ? -2.085 1.761 -13.962 1.00 97.56 191 SER A N 1
ATOM 1544 C CA . SER A 1 191 ? -2.308 0.394 -14.447 1.00 97.56 191 SER A CA 1
ATOM 1545 C C . SER A 1 191 ? -1.145 -0.056 -15.319 1.00 97.56 191 SER A C 1
ATOM 1547 O O . SER A 1 191 ? -0.451 0.776 -15.894 1.00 97.56 191 SER A O 1
ATOM 1549 N N . LEU A 1 192 ? -0.957 -1.364 -15.487 1.00 97.62 192 LEU A N 1
ATOM 1550 C CA . LEU A 1 192 ? -0.012 -1.910 -16.470 1.00 97.62 192 LEU A CA 1
ATOM 1551 C C . LEU A 1 192 ? -0.691 -2.143 -17.823 1.00 97.62 192 LEU A C 1
ATOM 1553 O O . LEU A 1 192 ? -0.522 -3.175 -18.463 1.00 97.62 192 LEU A O 1
ATOM 1557 N N . ASN A 1 193 ? -1.511 -1.181 -18.247 1.00 96.69 193 ASN A N 1
ATOM 1558 C CA . ASN A 1 193 ? -2.109 -1.159 -19.571 1.00 96.69 193 ASN A CA 1
ATOM 1559 C C . ASN A 1 193 ? -1.884 0.212 -20.213 1.00 96.69 193 ASN A C 1
ATOM 1561 O O . ASN A 1 193 ? -2.726 1.105 -20.109 1.00 96.69 193 ASN A O 1
ATOM 1565 N N . ALA A 1 194 ? -0.755 0.348 -20.913 1.00 95.94 194 ALA A N 1
ATOM 1566 C CA . ALA A 1 194 ? -0.338 1.602 -21.537 1.00 95.94 194 ALA A CA 1
ATOM 1567 C C . ALA A 1 194 ? -1.395 2.196 -22.486 1.00 95.94 194 ALA A C 1
ATOM 1569 O O . ALA A 1 194 ? -1.558 3.410 -22.556 1.00 95.94 194 ALA A O 1
ATOM 1570 N N . THR A 1 195 ? -2.188 1.352 -23.158 1.00 96.19 195 THR A N 1
ATOM 1571 C CA . THR A 1 195 ? -3.237 1.814 -24.089 1.00 96.19 195 THR A CA 1
ATOM 1572 C C . THR A 1 195 ? -4.394 2.547 -23.405 1.00 96.19 195 THR A C 1
ATOM 1574 O O . THR A 1 195 ? -5.169 3.221 -24.079 1.00 96.19 195 THR A O 1
ATOM 1577 N N . LYS A 1 196 ? -4.521 2.428 -22.077 1.00 95.81 196 LYS A N 1
ATOM 1578 C CA . LYS A 1 196 ? -5.601 3.035 -21.291 1.00 95.81 196 LYS A CA 1
ATOM 1579 C C . LYS A 1 196 ? -5.167 4.233 -20.455 1.00 95.81 196 LYS A C 1
ATOM 1581 O O . LYS A 1 196 ? -6.036 4.879 -19.886 1.00 95.81 196 LYS A O 1
ATOM 1586 N N . TRP A 1 197 ? -3.877 4.561 -20.375 1.00 96.50 197 TRP A N 1
ATOM 1587 C CA . TRP A 1 197 ? -3.384 5.612 -19.472 1.00 96.50 197 TRP A CA 1
ATOM 1588 C C . TRP A 1 197 ? -4.040 6.975 -19.694 1.00 96.50 197 TRP A C 1
ATOM 1590 O O . TRP A 1 197 ? -4.449 7.613 -18.727 1.00 96.50 197 TRP A O 1
ATOM 1600 N N . GLU A 1 198 ? -4.219 7.384 -20.949 1.00 95.19 198 GLU A N 1
ATOM 1601 C CA . GLU A 1 198 ? -4.928 8.625 -21.282 1.00 95.19 198 GLU A CA 1
ATOM 1602 C C . GLU A 1 198 ? -6.402 8.577 -20.858 1.00 95.19 198 GLU A C 1
ATOM 1604 O O . GLU A 1 198 ? -6.907 9.493 -20.210 1.00 95.19 198 GLU A O 1
ATOM 1609 N N . GLN A 1 199 ? -7.089 7.474 -21.173 1.00 96.00 199 GLN A N 1
ATOM 1610 C CA . GLN A 1 199 ? -8.507 7.284 -20.857 1.00 96.00 199 GLN A CA 1
ATOM 1611 C C . GLN A 1 199 ? -8.766 7.221 -19.344 1.00 96.00 199 GLN A C 1
ATOM 1613 O O . GLN A 1 199 ? -9.740 7.796 -18.858 1.00 96.00 199 GLN A O 1
ATOM 1618 N N . ASP A 1 200 ? -7.896 6.538 -18.604 1.00 94.88 200 ASP A N 1
ATOM 1619 C CA . ASP A 1 200 ? -7.971 6.391 -17.148 1.00 94.88 200 ASP A CA 1
ATOM 1620 C C . ASP A 1 200 ? -7.471 7.656 -16.417 1.00 94.88 200 ASP A C 1
ATOM 1622 O O . ASP A 1 200 ? -7.578 7.763 -15.188 1.00 94.88 200 ASP A O 1
ATOM 1626 N N . GLY A 1 201 ? -6.954 8.636 -17.169 1.00 95.50 201 GLY A N 1
ATOM 1627 C CA . GLY A 1 201 ? -6.480 9.917 -16.665 1.00 95.50 201 GLY A CA 1
ATOM 1628 C C . GLY A 1 201 ? -5.213 9.792 -15.823 1.00 95.50 201 GLY A C 1
ATOM 1629 O O . GLY A 1 201 ? -5.096 10.491 -14.817 1.00 95.50 201 GLY A O 1
ATOM 1630 N N . LEU A 1 202 ? -4.284 8.896 -16.181 1.00 96.44 202 LEU A N 1
ATOM 1631 C CA . LEU A 1 202 ? -2.996 8.736 -15.493 1.00 96.44 202 LEU A CA 1
ATOM 1632 C C . LEU A 1 202 ? -2.216 10.059 -15.454 1.00 96.44 202 LEU A C 1
ATOM 1634 O O . LEU A 1 202 ? -1.695 10.435 -14.406 1.00 96.44 202 LEU A O 1
ATOM 1638 N N . PHE A 1 203 ? -2.219 10.792 -16.568 1.00 94.69 203 PHE A N 1
ATOM 1639 C CA . PHE A 1 203 ? -1.549 12.087 -16.732 1.00 94.69 203 PHE A CA 1
ATOM 1640 C C . PHE A 1 203 ? -2.435 13.286 -16.337 1.00 94.69 203 PHE A C 1
ATOM 1642 O O . PHE A 1 203 ? -2.143 14.429 -16.674 1.00 94.69 203 PHE A O 1
ATOM 1649 N N . GLN A 1 204 ? -3.547 13.043 -15.629 1.00 94.12 204 GLN A N 1
ATOM 1650 C CA . GLN A 1 204 ? -4.476 14.073 -15.145 1.00 94.12 204 GLN A CA 1
ATOM 1651 C C . GLN A 1 204 ? -4.536 14.034 -13.611 1.00 94.12 204 GLN A C 1
ATOM 1653 O O . GLN A 1 204 ? -5.412 13.373 -13.039 1.00 94.12 204 GLN A O 1
ATOM 1658 N N . PRO A 1 205 ? -3.594 14.690 -12.910 1.00 92.06 205 PRO A N 1
ATOM 1659 C CA . PRO A 1 205 ? -3.404 14.462 -11.486 1.00 92.06 205 PRO A CA 1
ATOM 1660 C C . PRO A 1 205 ? -4.601 14.931 -10.662 1.00 92.06 205 PRO A C 1
ATOM 1662 O O . PRO A 1 205 ? -5.138 16.017 -10.872 1.00 92.06 205 PRO A O 1
ATOM 1665 N N . LYS A 1 206 ? -5.011 14.101 -9.698 1.00 90.56 206 LYS A N 1
ATOM 1666 C CA . LYS A 1 206 ? -6.160 14.369 -8.813 1.00 90.56 206 LYS A CA 1
ATOM 1667 C C . LYS A 1 206 ? -5.766 14.909 -7.441 1.00 90.56 206 LYS A C 1
ATOM 1669 O O . LYS A 1 206 ? -6.637 15.236 -6.640 1.00 90.56 206 LYS A O 1
ATOM 1674 N N . SER A 1 207 ? -4.469 14.996 -7.174 1.00 91.75 207 SER A N 1
ATOM 1675 C CA . SER A 1 207 ? -3.908 15.558 -5.951 1.00 91.75 207 SER A CA 1
ATOM 1676 C C . SER A 1 207 ? -2.756 16.511 -6.287 1.00 91.75 207 SER A C 1
ATOM 1678 O O . SER A 1 207 ? -2.198 16.421 -7.385 1.00 91.75 207 SER A O 1
ATOM 1680 N N . PRO A 1 208 ? -2.407 17.448 -5.383 1.00 91.50 208 PRO A N 1
ATOM 1681 C CA . PRO A 1 208 ? -1.318 18.389 -5.621 1.00 91.50 208 PRO A CA 1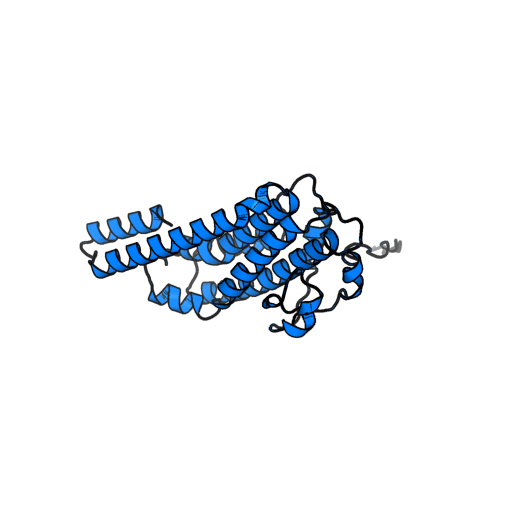
ATOM 1682 C C . PRO A 1 208 ? 0.020 17.673 -5.853 1.00 91.50 208 PRO A C 1
ATOM 1684 O O . PRO A 1 208 ? 0.292 16.694 -5.152 1.00 91.50 208 PRO A O 1
ATOM 1687 N N . PRO A 1 209 ? 0.866 18.169 -6.775 1.00 91.81 209 PRO A N 1
ATOM 1688 C CA . PRO A 1 209 ? 2.169 17.582 -7.043 1.00 91.81 209 PRO A CA 1
ATOM 1689 C C . PRO A 1 209 ? 3.072 17.605 -5.815 1.00 91.81 209 PRO A C 1
ATOM 1691 O O . PRO A 1 209 ? 3.128 18.598 -5.086 1.00 91.81 209 PRO A O 1
ATOM 1694 N N . ARG A 1 210 ? 3.787 16.499 -5.596 1.00 91.25 210 ARG A N 1
ATOM 1695 C CA . ARG A 1 210 ? 4.724 16.324 -4.484 1.00 91.25 210 ARG A CA 1
ATOM 1696 C C . ARG A 1 210 ? 6.039 15.734 -4.964 1.00 91.25 210 ARG A C 1
ATOM 1698 O O . ARG A 1 210 ? 6.134 15.135 -6.031 1.00 91.25 210 ARG A O 1
ATOM 1705 N N . ASP A 1 211 ? 7.062 15.929 -4.146 1.00 87.56 211 ASP A N 1
ATOM 1706 C CA . ASP A 1 211 ? 8.402 15.436 -4.414 1.00 87.56 211 ASP A CA 1
ATOM 1707 C C . ASP A 1 211 ? 8.523 13.950 -4.052 1.00 87.56 211 ASP A C 1
ATOM 1709 O O . ASP A 1 211 ? 8.545 13.574 -2.877 1.00 87.56 211 ASP A O 1
ATOM 1713 N N . LEU A 1 212 ? 8.637 13.104 -5.076 1.00 89.75 212 LEU A N 1
ATOM 1714 C CA . LEU A 1 212 ? 8.772 11.659 -4.913 1.00 89.75 212 LEU A CA 1
ATOM 1715 C C . LEU A 1 212 ? 10.142 11.229 -4.370 1.00 89.75 212 LEU A C 1
ATOM 1717 O O . LEU A 1 212 ? 10.273 10.083 -3.933 1.00 89.75 212 LEU A O 1
ATOM 1721 N N . ARG A 1 213 ? 11.160 12.108 -4.338 1.00 88.75 213 ARG A N 1
ATOM 1722 C CA . ARG A 1 213 ? 12.527 11.749 -3.905 1.00 88.75 213 ARG A CA 1
ATOM 1723 C C . ARG A 1 213 ? 12.557 11.115 -2.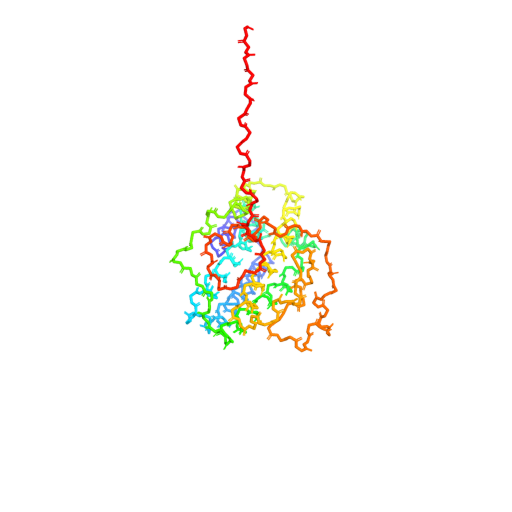521 1.00 88.75 213 ARG A C 1
ATOM 1725 O O . ARG A 1 213 ? 13.267 10.135 -2.317 1.00 88.75 213 ARG A O 1
ATOM 1732 N N . ARG A 1 214 ? 11.714 11.594 -1.597 1.00 89.44 214 ARG A N 1
ATOM 1733 C CA . ARG A 1 214 ? 11.651 11.069 -0.221 1.00 89.44 214 ARG A CA 1
ATOM 1734 C C . ARG A 1 214 ? 11.276 9.583 -0.139 1.00 89.44 214 ARG A C 1
ATOM 1736 O O . ARG A 1 214 ? 11.593 8.941 0.860 1.00 89.44 214 ARG A O 1
ATOM 1743 N N . VAL A 1 215 ? 10.601 9.052 -1.160 1.00 92.56 215 VAL A N 1
ATOM 1744 C CA . VAL A 1 215 ? 10.232 7.633 -1.273 1.00 92.56 215 VAL A CA 1
ATOM 1745 C C . VAL A 1 215 ? 11.150 6.909 -2.256 1.00 92.56 215 VAL A C 1
ATOM 1747 O O . VAL A 1 215 ? 11.654 5.829 -1.953 1.00 92.56 215 VAL A O 1
ATOM 1750 N N . MET A 1 216 ? 11.411 7.517 -3.412 1.00 89.75 216 MET A N 1
ATOM 1751 C CA . MET A 1 216 ? 12.146 6.888 -4.503 1.00 89.75 216 MET A CA 1
ATOM 1752 C C . MET A 1 216 ? 13.641 6.725 -4.226 1.00 89.75 216 MET A C 1
ATOM 1754 O O . MET A 1 216 ? 14.196 5.701 -4.609 1.00 89.75 216 MET A O 1
ATOM 1758 N N . GLU A 1 217 ? 14.302 7.669 -3.546 1.00 89.88 217 GLU A N 1
ATOM 1759 C CA . GLU A 1 217 ? 15.735 7.543 -3.238 1.00 89.88 217 GLU A CA 1
ATOM 1760 C C . GLU A 1 217 ? 16.022 6.364 -2.289 1.00 89.88 217 GLU A C 1
ATOM 1762 O O . GLU A 1 217 ? 16.857 5.530 -2.644 1.00 89.88 217 GLU A O 1
ATOM 1767 N N . PRO A 1 218 ? 15.327 6.200 -1.139 1.00 91.19 218 PRO A N 1
ATOM 1768 C CA . PRO A 1 218 ? 15.514 5.015 -0.301 1.00 91.19 218 PRO A CA 1
ATOM 1769 C C . PRO A 1 218 ? 15.178 3.708 -1.026 1.00 91.19 218 PRO A C 1
ATOM 1771 O O . PRO A 1 218 ? 15.878 2.715 -0.851 1.00 91.19 218 PRO A O 1
ATOM 1774 N N . MET A 1 219 ? 14.131 3.695 -1.859 1.00 91.19 219 MET A N 1
ATOM 1775 C CA . MET A 1 219 ? 13.781 2.505 -2.640 1.00 91.19 219 MET A CA 1
ATOM 1776 C C . MET A 1 219 ? 14.863 2.168 -3.675 1.00 91.19 219 MET A C 1
ATOM 1778 O O . MET A 1 219 ? 15.243 1.007 -3.788 1.00 91.19 219 MET A O 1
ATOM 1782 N N . GLY A 1 220 ? 15.417 3.161 -4.374 1.00 88.94 220 GLY A N 1
ATOM 1783 C CA . GLY A 1 220 ? 16.484 2.968 -5.362 1.00 88.94 220 GLY A CA 1
ATOM 1784 C C . GLY A 1 220 ? 17.804 2.454 -4.776 1.00 88.94 220 GLY A C 1
ATOM 1785 O O . GLY A 1 220 ? 18.614 1.893 -5.503 1.00 88.94 220 GLY A O 1
ATOM 1786 N N . GLN A 1 221 ? 18.021 2.591 -3.463 1.00 88.88 221 GLN A N 1
ATOM 1787 C CA . GLN A 1 221 ? 19.166 1.980 -2.771 1.00 88.88 221 GLN A CA 1
ATOM 1788 C C . GLN A 1 221 ? 18.994 0.471 -2.537 1.00 88.88 221 GLN A C 1
ATOM 1790 O O . GLN A 1 221 ? 19.978 -0.218 -2.278 1.00 88.88 221 GLN A O 1
ATOM 1795 N N . VAL A 1 222 ? 17.760 -0.037 -2.596 1.00 91.38 222 VAL A N 1
ATOM 1796 C CA . VAL A 1 222 ? 17.427 -1.441 -2.306 1.00 91.38 222 VAL A CA 1
ATOM 1797 C C . VAL A 1 222 ? 17.066 -2.209 -3.575 1.00 91.38 222 VAL A C 1
ATOM 1799 O O . VAL A 1 222 ? 17.491 -3.351 -3.746 1.00 91.38 222 VAL A O 1
ATOM 1802 N N . PHE A 1 223 ? 16.281 -1.595 -4.461 1.00 90.81 223 PHE A N 1
ATOM 1803 C CA . PHE A 1 223 ? 15.801 -2.222 -5.688 1.00 90.81 223 PHE A CA 1
ATOM 1804 C C . PHE A 1 223 ? 16.721 -1.891 -6.852 1.00 90.81 223 PHE A C 1
ATOM 1806 O O . PHE A 1 223 ? 16.901 -0.731 -7.217 1.00 90.81 223 PHE A O 1
ATOM 1813 N N . GLN A 1 224 ? 17.275 -2.937 -7.448 1.00 89.44 224 GLN A N 1
ATOM 1814 C CA . GLN A 1 224 ? 18.129 -2.846 -8.616 1.00 89.44 224 GLN A CA 1
ATOM 1815 C C . GLN A 1 224 ? 17.283 -2.988 -9.874 1.00 89.44 224 GLN A C 1
ATOM 1817 O O . GLN A 1 224 ? 16.444 -3.886 -9.976 1.00 89.44 224 GLN A O 1
ATOM 1822 N N . VAL A 1 225 ? 17.517 -2.087 -10.823 1.00 87.38 225 VAL A N 1
ATOM 1823 C CA . VAL A 1 225 ? 16.783 -1.997 -12.084 1.00 87.38 225 VAL A CA 1
ATOM 1824 C C . VAL A 1 225 ? 17.799 -1.772 -13.205 1.00 87.38 225 VAL A C 1
ATOM 1826 O O . VAL A 1 225 ? 18.720 -0.976 -13.007 1.00 87.38 225 VAL A O 1
ATOM 1829 N N . PRO A 1 226 ? 17.686 -2.456 -14.360 1.00 81.31 226 PRO A N 1
ATOM 1830 C CA . PRO A 1 226 ? 18.628 -2.263 -15.463 1.00 81.31 226 PRO A CA 1
ATOM 1831 C C . PRO A 1 226 ? 18.562 -0.843 -16.038 1.00 81.31 226 PRO A C 1
ATOM 1833 O O . PRO A 1 226 ? 19.583 -0.258 -16.400 1.00 81.31 226 PRO A O 1
ATOM 1836 N N . GLU A 1 227 ? 17.358 -0.283 -16.104 1.00 74.69 227 GLU A N 1
ATOM 1837 C CA . GLU A 1 227 ? 17.095 1.081 -16.532 1.00 74.69 227 GLU A CA 1
ATOM 1838 C C . GLU A 1 227 ? 17.155 2.064 -15.352 1.00 74.69 227 GLU A C 1
ATOM 1840 O O . GLU A 1 227 ? 16.640 1.771 -14.269 1.00 74.69 227 GLU A O 1
ATOM 1845 N N . PRO A 1 228 ? 17.698 3.278 -15.548 1.00 68.56 228 PRO A N 1
ATOM 1846 C CA . PRO A 1 228 ? 17.542 4.341 -14.571 1.00 68.56 228 PRO A CA 1
ATOM 1847 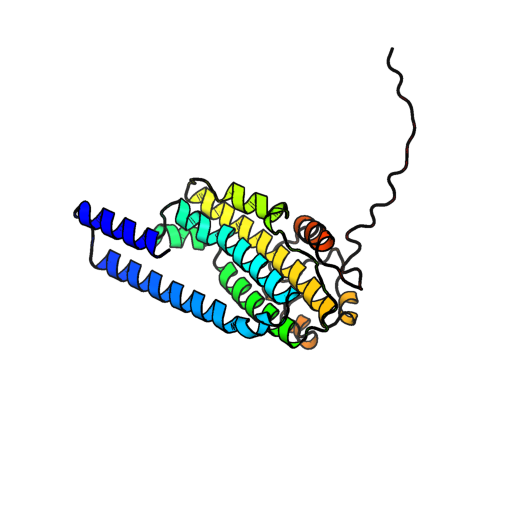C C . PRO A 1 228 ? 16.074 4.774 -14.555 1.00 68.56 228 PRO A C 1
ATOM 1849 O O . PRO A 1 228 ? 15.626 5.488 -15.449 1.00 68.56 228 PRO A O 1
ATOM 1852 N N . ILE A 1 229 ? 15.328 4.354 -13.530 1.00 64.44 229 ILE A N 1
ATOM 1853 C CA . ILE A 1 229 ? 13.911 4.725 -13.391 1.00 64.44 229 ILE A CA 1
ATOM 1854 C C . ILE A 1 229 ? 13.748 6.241 -13.285 1.00 64.44 229 ILE A C 1
ATOM 1856 O O . ILE A 1 229 ? 12.744 6.738 -13.752 1.00 64.44 229 ILE A O 1
ATOM 1860 N N . PHE A 1 230 ? 14.763 6.955 -12.787 1.00 56.38 230 PHE A N 1
ATOM 1861 C CA . PHE A 1 230 ? 15.114 8.357 -13.053 1.00 56.38 230 PHE A CA 1
ATOM 1862 C C . PHE A 1 230 ? 16.596 8.529 -12.645 1.00 56.38 230 PHE A C 1
ATOM 1864 O O . PHE A 1 230 ? 17.188 7.589 -12.113 1.00 56.38 230 PHE A O 1
ATOM 1871 N N . ASN A 1 231 ? 17.227 9.699 -12.837 1.00 47.66 231 ASN A N 1
ATOM 1872 C CA . ASN A 1 231 ? 18.552 10.031 -12.260 1.00 47.66 231 ASN A CA 1
ATOM 1873 C C . ASN A 1 231 ? 18.509 10.122 -10.708 1.00 47.66 231 ASN A C 1
ATOM 1875 O O . ASN A 1 231 ? 18.963 11.098 -10.114 1.00 47.66 231 ASN A O 1
ATOM 1879 N N . LEU A 1 232 ? 17.958 9.119 -10.025 1.00 45.31 232 LEU A N 1
ATOM 1880 C CA . LEU A 1 232 ? 18.021 8.951 -8.578 1.00 45.31 232 LEU A CA 1
ATOM 1881 C C . LEU A 1 232 ? 19.444 8.494 -8.232 1.00 45.31 232 LEU A C 1
ATOM 1883 O O . LEU A 1 232 ? 19.712 7.302 -8.124 1.00 45.31 232 LEU A O 1
ATOM 1887 N N . GLY A 1 233 ? 20.389 9.433 -8.139 1.00 36.66 233 GLY A N 1
ATOM 1888 C CA . GLY A 1 233 ? 21.733 9.130 -7.629 1.00 36.66 233 GLY A CA 1
ATOM 1889 C C . GLY A 1 233 ? 22.931 9.502 -8.502 1.00 36.66 233 GLY A C 1
ATOM 1890 O O . GLY A 1 233 ? 24.026 9.019 -8.233 1.00 36.66 233 GLY A O 1
ATOM 1891 N N . LYS A 1 234 ? 22.805 10.407 -9.481 1.00 33.78 234 LYS A N 1
ATOM 1892 C CA . LYS A 1 234 ? 23.974 11.203 -9.898 1.00 33.78 234 LYS A CA 1
ATOM 1893 C C . LYS A 1 234 ? 23.934 12.554 -9.198 1.00 33.78 234 LYS A C 1
ATOM 1895 O O . LYS A 1 234 ? 23.560 13.560 -9.791 1.00 33.78 234 LYS A O 1
ATOM 1900 N N . ASN A 1 235 ? 24.362 12.578 -7.935 1.00 37.16 235 ASN A N 1
ATOM 1901 C CA . ASN A 1 235 ? 24.966 13.805 -7.423 1.00 37.16 235 ASN A CA 1
ATOM 1902 C C . ASN A 1 235 ? 26.125 14.166 -8.374 1.00 37.16 235 ASN A C 1
ATOM 1904 O O . ASN A 1 235 ? 26.908 13.271 -8.715 1.00 37.16 235 ASN A O 1
ATOM 1908 N N . PRO A 1 236 ? 26.281 15.428 -8.818 1.00 32.34 236 PRO A N 1
ATOM 1909 C CA . PRO A 1 236 ? 27.574 15.849 -9.339 1.00 32.34 236 PRO A CA 1
ATOM 1910 C C . PRO A 1 236 ? 28.625 15.553 -8.254 1.00 32.34 236 PRO A C 1
ATOM 1912 O O . PRO A 1 236 ? 28.305 15.682 -7.066 1.00 32.34 236 PRO A O 1
ATOM 1915 N N . PRO A 1 237 ? 29.849 15.119 -8.610 1.00 33.59 237 PRO A N 1
ATOM 1916 C CA . PRO A 1 237 ? 30.883 14.906 -7.609 1.00 33.59 237 PRO A CA 1
ATOM 1917 C C . PRO A 1 237 ? 31.001 16.185 -6.784 1.00 33.59 237 PRO A C 1
ATOM 1919 O O . PRO A 1 237 ? 31.072 17.278 -7.355 1.00 33.59 237 PRO A O 1
ATOM 1922 N N . LEU A 1 238 ? 30.969 16.043 -5.454 1.00 35.53 238 LEU A N 1
ATOM 1923 C CA . LEU A 1 238 ? 31.326 17.117 -4.537 1.00 35.53 238 LEU A CA 1
ATOM 1924 C C . LEU A 1 238 ? 32.626 17.717 -5.068 1.00 35.53 238 LEU A C 1
ATOM 1926 O O . LEU A 1 238 ? 33.657 17.041 -5.113 1.00 35.53 238 LEU A O 1
ATOM 1930 N N . LYS A 1 239 ? 32.561 18.959 -5.553 1.00 33.78 239 LYS A N 1
ATOM 1931 C CA . LYS A 1 239 ? 33.771 19.709 -5.847 1.00 33.78 239 LYS A CA 1
ATOM 1932 C C . LYS A 1 239 ? 34.518 19.788 -4.524 1.00 33.78 239 LYS A C 1
ATOM 1934 O O . LYS A 1 239 ? 34.021 20.374 -3.567 1.00 33.78 239 LYS A O 1
ATOM 1939 N N . ASN A 1 240 ? 35.687 19.159 -4.480 1.00 39.59 240 ASN A N 1
ATOM 1940 C CA . ASN A 1 240 ? 36.681 19.412 -3.454 1.00 39.59 240 ASN A CA 1
ATOM 1941 C C . ASN A 1 240 ? 37.072 20.890 -3.553 1.00 39.59 240 ASN A C 1
ATOM 1943 O O . ASN A 1 240 ? 37.991 21.243 -4.289 1.00 39.59 240 ASN A O 1
ATOM 1947 N N . GLU A 1 241 ? 36.368 21.760 -2.838 1.00 33.31 241 GLU A N 1
ATOM 1948 C CA . GLU A 1 241 ? 36.865 23.096 -2.537 1.00 33.31 241 GLU A CA 1
ATOM 1949 C C . GLU A 1 241 ? 37.683 23.019 -1.253 1.00 33.31 241 GLU A C 1
ATOM 1951 O O . GLU A 1 241 ? 37.244 23.271 -0.136 1.00 33.31 241 GLU A O 1
ATOM 1956 N N . THR A 1 242 ? 38.937 22.630 -1.456 1.00 42.41 242 THR A N 1
ATOM 1957 C CA . THR A 1 242 ? 40.061 23.120 -0.669 1.00 42.41 242 THR A CA 1
ATOM 1958 C C . THR A 1 242 ? 40.066 24.651 -0.731 1.00 42.41 242 THR A C 1
ATOM 1960 O O . THR A 1 242 ? 40.427 25.215 -1.758 1.00 42.41 242 THR A O 1
ATOM 1963 N N . ALA A 1 243 ? 39.679 25.314 0.357 1.00 34.78 243 ALA A N 1
ATOM 1964 C CA . ALA A 1 243 ? 40.114 26.665 0.731 1.00 34.78 243 ALA A CA 1
ATOM 1965 C C . ALA A 1 243 ? 39.693 26.900 2.194 1.00 34.78 243 ALA A C 1
ATOM 1967 O O . ALA A 1 243 ? 38.530 27.125 2.498 1.00 34.78 243 ALA A O 1
ATOM 1968 N N . ALA A 1 244 ? 40.563 26.601 3.157 1.00 41.94 244 ALA A N 1
ATOM 1969 C CA . ALA A 1 244 ? 41.414 27.610 3.787 1.00 41.94 244 ALA A CA 1
ATOM 1970 C C . ALA A 1 244 ? 40.609 28.730 4.473 1.00 41.94 244 ALA A C 1
ATOM 1972 O O . ALA A 1 244 ? 40.360 29.769 3.873 1.00 41.94 244 ALA A O 1
ATOM 1973 N N . GLN A 1 245 ? 40.295 28.547 5.758 1.00 34.16 245 GLN A N 1
ATOM 1974 C CA . GLN A 1 245 ? 40.101 29.663 6.686 1.00 34.16 245 GLN A CA 1
ATOM 1975 C C . GLN A 1 245 ? 40.825 29.372 8.001 1.00 34.16 245 GLN A C 1
ATOM 1977 O O . GLN A 1 245 ? 40.358 28.655 8.881 1.00 34.16 245 GLN A O 1
ATOM 1982 N N . THR A 1 246 ? 42.026 29.937 8.062 1.00 37.09 246 THR A N 1
ATOM 1983 C CA . THR A 1 246 ? 42.788 30.265 9.259 1.00 37.09 246 THR A CA 1
ATOM 1984 C C . THR A 1 246 ? 41.943 31.165 10.160 1.00 37.09 246 THR A C 1
ATOM 1986 O O . THR A 1 246 ? 41.468 32.200 9.697 1.00 37.09 246 THR A O 1
ATOM 1989 N N . TYR A 1 247 ? 41.818 30.824 11.440 1.00 35.94 247 TYR A N 1
ATOM 1990 C CA . TYR A 1 247 ? 41.494 31.798 12.478 1.00 35.94 247 TYR A CA 1
ATOM 1991 C C . TYR A 1 247 ? 42.601 31.773 13.530 1.00 35.94 247 TYR A C 1
ATOM 1993 O O . TYR A 1 247 ? 42.881 30.736 14.134 1.00 35.94 247 TYR A O 1
ATOM 2001 N N . VAL A 1 248 ? 43.262 32.928 13.629 1.00 48.22 248 VAL A N 1
ATOM 2002 C CA . VAL A 1 248 ? 43.997 33.422 14.799 1.00 48.22 248 VAL A CA 1
ATOM 2003 C C . VAL A 1 248 ? 42.978 33.817 15.860 1.00 48.22 248 VAL A C 1
ATOM 2005 O O . VAL A 1 248 ? 41.924 34.361 15.454 1.00 48.22 248 VAL A O 1
#

Radius of gyration: 21.6 Å; chains: 1; bounding box: 71×50×58 Å

Foldseek 3Di:
DVVLLVVVQVVCVVVVNHDPVLVVLSVVLVVVVVVVVVCLVVLQPLLPVPPVLVVLVVLLVLLVCLQAVLLCRLQSPSSPPPLVVLLCPQQVCVVLLSVQSSQQSNQLSVQFPNQKDFDDDDSCPQPVSVVSNVLRNDHDDSVSSSVSSNVSNVVSLLSLVLVLLVSCLGRPVVCLVVDDQQQRFASSLGDPPPVCSVVSRRSPHPDDGDHSLSPNLVVCVGMDGPDDSDPSDPDPPPPPPDDDDDDD